Protein 2FSR (pdb70)

Foldseek 3Di:
DDDDDDDDDDWDDFPWWTWAADDVPLVLQLVVCDPVCVFVVDDDDDVVSVVLSCQQRCCCVVPVWHKTTDTDPPRHDFWMWTWGDDDQFPDTEIDIDTGPPPPDPCRRLRVRLRRVCCCCPVVVDQKYKHWGAPPNPPVVVSLVVNPWDWDQVDDHPDNRITMTMDGD

Radius of gyration: 16.81 Å; Cα contacts (8 Å, |Δi|>4): 293; chains: 1; bounding box: 66×37×37 Å

InterPro domains:
  IPR000182 GNAT domain [PF13302] (12-147)
  IPR000182 GNAT domain [PS51186] (13-168)
  IPR016181 Acyl-CoA N-acyltransferase [SSF55729] (5-151)
  IPR051531 N-acetyltransferase [PTHR43792] (6-146)

B-factor: mean 15.33, std 8.0, range [5.61, 66.33]

Organism: Agrobacterium fabrum (strain C58 / ATCC 33970) (NCBI:txid176299)

Solvent-accessible surface area: 9554 Å² total

Secondary structure (DSSP, 8-state):
-----------EE-SSEEE------HHHHHH---GGGGGGT----HHHHHHHHHHHHHHHHHHS--B--EETTTTEE-EEEEEE-STT-SS-EEEEEE-TT-TTSSHHHHHHHHHHHHHHHHS--S-EEEEE-TT-HHHHHHHHHTT-EE-TTS--SSTT-EEEEE--

CATH classification: 3.40.630.30

Sequence (168 aa):
GRENNLYFSIPTLRRTEERLTLRPLAADFPAYRDFASPRRSTTGVGGPYDLPSSTWGVFCHDLANWHFFGHGALIDLGETGECIGQIGINHGPLFPEKELGWLLYEGHEGRRGYAAEAAVALRDWAFETLNNLPTLVSYVSSPQQNRKSAAVAEERRIGGTTLDPLAPRSSDPEEDLVYRYHHQQ

Structure (mmCIF, N/CA/C/O backbone):
data_2FSR
#
_entry.id   2FSR
#
_cell.length_a   89.468
_cell.length_b   106.778
_cell.length_c   42.099
_cell.angle_alpha   90.00
_cell.angle_beta   90.00
_cell.angle_gamma   90.00
#
_symmetry.space_group_name_H-M   'C 2 2 21'
#
loop_
_entity.id
_entity.type
_entity.pdbx_description
1 polymer acetyltransferase
2 non-polymer 'FORMIC ACID'
3 non-polymer DI(HYDROXYETHYL)ETHER
4 water water
#
loop_
_atom_site.group_PDB
_atom_site.id
_atom_site.type_symbol
_atom_site.label_atom_id
_atom_site.label_alt_id
_atom_site.label_comp_id
_atom_site.label_asym_id
_atom_site.label_entity_id
_atom_site.label_seq_id
_atom_site.pdbx_PDB_ins_code
_atom_site.Cartn_x
_atom_site.Cartn_y
_atom_site.Cartn_z
_atom_site.occupancy
_atom_site.B_iso_or_equiv
_atom_site.auth_seq_id
_atom_site.auth_comp_id
_atom_site.auth_asym_id
_atom_site.auth_atom_id
_atom_site.pdbx_PDB_model_num
ATOM 1 N N . GLY A 1 13 ? -32.381 -5.897 4.443 1.00 21.00 -9 GLY A N 1
ATOM 2 C CA . GLY A 1 13 ? -31.984 -7.069 5.273 1.00 19.76 -9 GLY A CA 1
ATOM 3 C C . GLY A 1 13 ? -30.523 -7.447 5.085 1.00 18.75 -9 GLY A C 1
ATOM 4 O O . GLY A 1 13 ? -30.001 -8.299 5.806 1.00 20.03 -9 GLY A O 1
ATOM 5 N N . ARG A 1 14 ? -29.872 -6.832 4.098 1.00 17.21 -8 ARG A N 1
ATOM 6 C CA . ARG A 1 14 ? -28.444 -7.054 3.858 1.00 14.99 -8 ARG A CA 1
ATOM 7 C C . ARG A 1 14 ? -27.622 -6.024 4.632 1.00 13.59 -8 ARG A C 1
ATOM 8 O O . ARG A 1 14 ? -28.122 -4.964 5.024 1.00 13.57 -8 ARG A O 1
ATOM 16 N N . GLU A 1 15 ? -26.348 -6.349 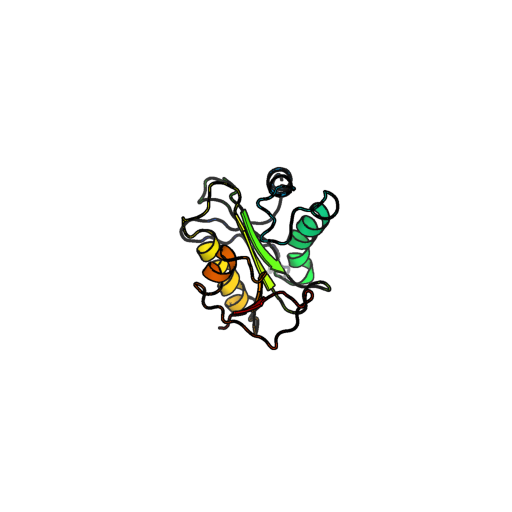4.816 1.00 11.82 -7 GLU A N 1
ATOM 17 C CA . GLU A 1 15 ? -25.481 -5.581 5.697 1.00 11.27 -7 GLU A CA 1
ATOM 18 C C . GLU A 1 15 ? -24.090 -5.475 5.082 1.00 11.60 -7 GLU A C 1
ATOM 19 O O . GLU A 1 15 ? -23.680 -6.341 4.301 1.00 11.64 -7 GLU A O 1
ATOM 25 N N A ASN A 1 16 ? -23.357 -4.421 5.448 0.70 11.29 -6 ASN A N 1
ATOM 26 N N B ASN A 1 16 ? -23.395 -4.394 5.404 0.30 11.64 -6 ASN A N 1
ATOM 27 C CA A ASN A 1 16 ? -22.002 -4.195 4.953 0.70 11.67 -6 ASN A CA 1
ATOM 28 C CA B ASN A 1 16 ? -22.038 -4.221 4.956 0.30 11.99 -6 ASN A CA 1
ATOM 29 C C A ASN A 1 16 ? -20.980 -4.588 6.003 0.70 11.54 -6 ASN A C 1
ATOM 30 C C B ASN A 1 16 ? -21.105 -4.649 6.071 0.30 11.66 -6 ASN A C 1
ATOM 31 O O A ASN A 1 16 ? -20.646 -3.788 6.888 0.70 11.35 -6 ASN A O 1
ATOM 32 O O B ASN A 1 16 ? -20.945 -3.935 7.067 0.30 11.53 -6 ASN A O 1
ATOM 41 N N . LEU A 1 17 ? -20.504 -5.822 5.904 1.00 11.20 -5 LEU A N 1
ATOM 42 C CA . LEU A 1 17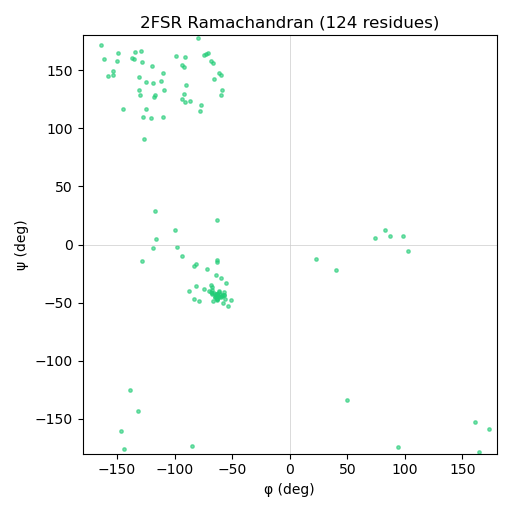 ? -19.687 -6.416 6.969 1.00 10.56 -5 LEU A CA 1
ATOM 43 C C . LEU A 1 17 ? -18.207 -6.564 6.672 1.00 10.45 -5 LEU A C 1
ATOM 44 O O . LEU A 1 17 ? -17.429 -6.838 7.589 1.00 10.92 -5 LEU A O 1
ATOM 49 N N . TYR A 1 18 ? -17.817 -6.386 5.400 1.00 10.32 -4 TYR A N 1
ATOM 50 C CA . TYR A 1 18 ? -16.447 -6.555 4.958 1.00 10.76 -4 TYR A CA 1
ATOM 51 C C . TYR A 1 18 ? -15.820 -5.217 4.601 1.00 11.79 -4 TYR A C 1
ATOM 52 O O . TYR A 1 18 ? -16.435 -4.407 3.909 1.00 12.50 -4 TYR A O 1
ATOM 61 N N . PHE A 1 19 ? -14.597 -5.023 5.106 1.00 14.76 -3 PHE A N 1
ATOM 62 C CA . PHE A 1 19 ? -13.817 -3.779 4.988 1.00 16.34 -3 PHE A CA 1
ATOM 63 C C . PHE A 1 19 ? -12.332 -4.115 4.820 1.00 18.42 -3 PHE A C 1
ATOM 64 O O . PHE A 1 19 ? -11.780 -4.912 5.602 1.00 21.17 -3 PHE A O 1
ATOM 72 N N . SER A 1 26 ? -0.211 3.388 3.972 1.00 20.66 4 SER A N 1
ATOM 73 C CA . SER A 1 26 ? 0.536 3.936 2.836 1.00 19.94 4 SER A CA 1
ATOM 74 C C . SER A 1 26 ? 1.551 4.980 3.299 1.00 17.69 4 SER A C 1
ATOM 75 O O . SER A 1 26 ? 1.683 5.259 4.505 1.00 19.00 4 SER A O 1
ATOM 78 N N . ILE A 1 27 ? 2.262 5.560 2.335 1.00 15.09 5 ILE A N 1
ATOM 79 C CA . ILE A 1 27 ? 3.268 6.567 2.644 1.00 12.31 5 ILE A CA 1
ATOM 80 C C . ILE A 1 27 ? 2.569 7.924 2.579 1.00 11.95 5 ILE A C 1
ATOM 81 O O . ILE A 1 27 ? 1.854 8.200 1.630 1.00 12.42 5 ILE A O 1
ATOM 86 N N . PRO A 1 28 ? 2.737 8.755 3.625 1.00 11.48 6 PRO A N 1
ATOM 87 C CA . PRO A 1 28 ? 2.057 10.055 3.658 1.00 11.25 6 PRO A CA 1
ATOM 88 C C . PRO A 1 28 ? 2.552 11.027 2.577 1.00 11.50 6 PRO A C 1
ATOM 89 O O . PRO A 1 28 ? 3.675 10.893 2.052 1.00 11.55 6 PRO A O 1
ATOM 93 N N . THR A 1 29 ? 1.689 11.978 2.237 1.00 11.34 7 THR A N 1
ATOM 94 C CA . THR A 1 29 ? 2.106 13.191 1.524 1.00 11.67 7 THR A CA 1
ATOM 95 C C . THR A 1 29 ? 1.724 14.363 2.421 1.00 11.69 7 THR A C 1
ATOM 96 O O . THR A 1 29 ? 0.532 14.657 2.607 1.00 12.71 7 THR A O 1
ATOM 100 N N . LEU A 1 30 ? 2.738 15.004 3.004 1.00 11.26 8 LEU A N 1
ATOM 101 C CA . LEU A 1 30 ? 2.524 16.117 3.923 1.00 11.93 8 LEU A CA 1
ATOM 102 C C . LEU A 1 30 ? 2.576 17.437 3.175 1.00 13.06 8 LEU A C 1
ATOM 103 O O . LEU A 1 30 ? 3.376 17.612 2.240 1.00 13.10 8 LEU A O 1
ATOM 108 N N A ARG A 1 31 ? 1.707 18.348 3.594 0.50 13.33 9 ARG A N 1
ATOM 109 N N B ARG A 1 31 ? 1.740 18.392 3.576 0.50 13.32 9 ARG A N 1
ATOM 110 C CA A ARG A 1 31 ? 1.711 19.699 3.079 0.50 13.91 9 ARG A CA 1
ATOM 111 C CA B ARG A 1 31 ? 1.744 19.713 2.929 0.50 13.81 9 ARG A CA 1
ATOM 112 C C A ARG A 1 31 ? 2.142 20.674 4.158 0.50 13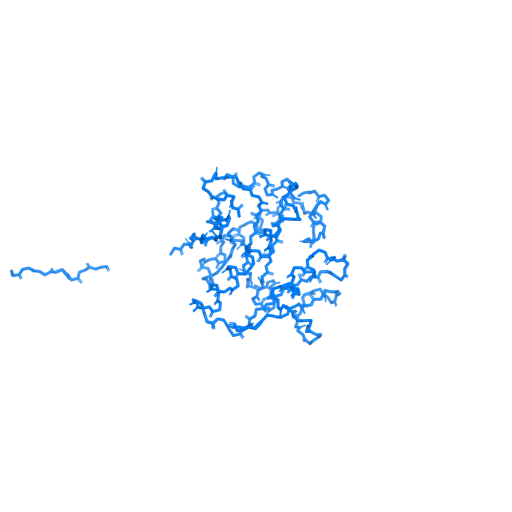.64 9 ARG A C 1
ATOM 113 C C B ARG A 1 31 ? 1.919 20.849 3.926 0.50 13.55 9 ARG A C 1
ATOM 114 O O A ARG A 1 31 ? 1.710 20.603 5.317 0.50 13.51 9 ARG A O 1
ATOM 115 O O B ARG A 1 31 ? 1.064 21.060 4.798 0.50 13.34 9 ARG A O 1
ATOM 130 N N . THR A 1 32 ? 3.038 21.568 3.775 1.00 12.78 10 THR A N 1
ATOM 131 C CA . THR A 1 32 ? 3.425 22.654 4.646 1.00 13.74 10 THR A CA 1
ATOM 132 C C . THR A 1 32 ? 3.014 23.974 3.980 1.00 13.73 10 THR A C 1
ATOM 133 O O . THR A 1 32 ? 2.325 23.972 2.949 1.00 13.65 10 THR A O 1
ATOM 137 N N A GLU A 1 33 ? 3.437 25.087 4.563 0.60 13.63 11 GLU A N 1
ATOM 138 N N B GLU A 1 33 ? 3.467 25.087 4.550 0.40 13.62 11 GLU A N 1
ATOM 139 C CA A GLU A 1 33 ? 3.103 26.400 4.022 0.60 14.16 11 GLU A CA 1
ATOM 140 C CA B GLU A 1 33 ? 3.130 26.422 4.050 0.40 13.70 11 GLU A CA 1
ATOM 141 C C A GLU A 1 33 ? 3.517 26.468 2.556 0.60 13.01 11 GLU A C 1
ATOM 142 C C B GLU A 1 33 ? 3.592 26.626 2.609 0.40 13.08 11 GLU A C 1
ATOM 143 O O A GLU A 1 33 ? 2.704 26.804 1.688 0.60 12.81 11 GLU A O 1
ATOM 144 O O B GLU A 1 33 ? 2.899 27.249 1.805 0.40 13.07 11 GLU A O 1
ATOM 155 N N . ARG A 1 34 ? 4.772 26.100 2.291 1.00 12.05 12 ARG A N 1
ATOM 156 C CA . ARG A 1 34 ? 5.371 26.285 0.973 1.00 11.58 12 ARG A CA 1
ATOM 157 C C . ARG A 1 34 ? 5.710 24.987 0.250 1.00 11.63 12 ARG A C 1
ATOM 158 O O . ARG A 1 34 ? 6.089 25.016 -0.920 1.00 12.61 12 ARG A O 1
ATOM 166 N N . LEU A 1 35 ? 5.603 23.851 0.946 1.00 10.63 13 LEU A N 1
ATOM 167 C CA . LEU A 1 35 ? 6.169 22.600 0.409 1.00 10.39 13 LEU A CA 1
ATOM 168 C C . LEU A 1 35 ? 5.196 21.442 0.384 1.00 10.61 13 LEU A C 1
ATOM 169 O O . LEU A 1 35 ? 4.223 21.409 1.136 1.00 11.38 13 LEU A O 1
ATOM 174 N N . THR A 1 36 ? 5.479 20.492 -0.493 1.00 9.93 14 THR A N 1
ATOM 175 C CA . THR A 1 36 ? 4.779 19.203 -0.485 1.00 10.16 14 THR A CA 1
ATOM 176 C C . THR A 1 36 ? 5.856 18.150 -0.218 1.00 9.83 14 THR A C 1
ATOM 177 O O . THR A 1 36 ? 6.902 18.137 -0.893 1.00 10.75 14 THR A O 1
ATOM 181 N N . LEU A 1 37 ? 5.630 17.313 0.801 1.00 9.51 15 LEU A N 1
ATOM 182 C CA . LEU A 1 37 ? 6.607 16.289 1.194 1.00 9.18 15 LEU A CA 1
ATOM 183 C C . LEU A 1 37 ? 5.996 14.964 0.820 1.00 9.16 15 LEU A C 1
ATOM 184 O O . LEU A 1 37 ? 5.019 14.556 1.440 1.00 10.10 15 LEU A O 1
ATOM 189 N N . ARG A 1 38 ? 6.538 14.305 -0.201 1.00 8.72 16 ARG A N 1
ATOM 190 C CA . ARG A 1 38 ? 5.814 13.184 -0.813 1.00 8.74 16 ARG A CA 1
ATOM 191 C C . ARG A 1 38 ? 6.694 11.953 -1.062 1.00 8.47 16 ARG A C 1
ATOM 192 O O . ARG A 1 38 ? 7.917 12.015 -0.953 1.00 8.10 16 ARG A O 1
ATOM 200 N N . PRO A 1 39 ? 6.055 10.814 -1.341 1.00 7.97 17 PRO A N 1
ATOM 201 C CA . PRO A 1 39 ? 6.865 9.598 -1.509 1.00 8.67 17 PRO A CA 1
ATOM 202 C C . PRO A 1 39 ? 7.882 9.631 -2.646 1.00 8.39 17 PRO A C 1
ATOM 203 O O . PRO A 1 39 ? 7.665 10.241 -3.693 1.00 8.56 17 PRO A O 1
ATOM 207 N N . LEU A 1 40 ? 8.983 8.937 -2.416 1.00 8.13 18 LEU A N 1
ATOM 208 C CA . LEU A 1 40 ? 10.013 8.736 -3.425 1.00 7.80 18 LEU A CA 1
ATOM 209 C C . LEU A 1 40 ? 9.448 8.020 -4.648 1.00 8.25 18 LEU A C 1
ATOM 210 O O . LEU A 1 40 ? 8.564 7.155 -4.532 1.00 8.90 18 LEU A O 1
ATOM 215 N N . ALA A 1 41 ? 9.984 8.392 -5.806 1.00 8.58 19 ALA A N 1
ATOM 216 C CA . ALA A 1 41 ? 9.673 7.738 -7.073 1.00 9.48 19 ALA A CA 1
ATOM 217 C C . ALA A 1 41 ? 10.944 7.587 -7.888 1.00 9.39 19 ALA A C 1
ATOM 218 O O . ALA A 1 41 ? 11.899 8.328 -7.681 1.00 8.95 19 ALA A O 1
ATOM 228 N N . ALA A 1 43 ? 11.605 8.532 -10.801 1.00 10.09 21 ALA A N 1
ATOM 229 C CA . ALA A 1 43 ? 11.898 9.786 -11.506 1.00 9.55 21 ALA A CA 1
ATOM 230 C C . ALA A 1 43 ? 12.796 10.705 -10.694 1.00 9.35 21 ALA A C 1
ATOM 231 O O . ALA A 1 43 ? 13.430 11.613 -11.258 1.00 9.68 21 ALA A O 1
ATOM 233 N N . ASP A 1 44 ? 12.806 10.504 -9.374 1.00 8.87 22 ASP A N 1
ATOM 234 C CA . ASP A 1 44 ? 13.601 11.330 -8.485 1.00 8.42 22 ASP A CA 1
ATOM 235 C C . ASP A 1 44 ? 15.076 10.907 -8.431 1.00 7.85 22 ASP A C 1
ATOM 236 O O . ASP A 1 44 ? 15.933 11.674 -7.953 1.00 8.42 22 ASP A O 1
ATOM 241 N N . PHE A 1 45 ? 15.390 9.698 -8.886 1.00 7.99 23 PHE A N 1
ATOM 242 C CA . PHE A 1 45 ? 16.748 9.201 -8.706 1.00 8.06 23 PHE A CA 1
ATOM 243 C C . PHE A 1 45 ? 17.847 9.997 -9.428 1.00 8.18 23 PHE A C 1
ATOM 244 O O . PHE A 1 45 ? 18.905 10.198 -8.870 1.00 8.07 23 PHE A O 1
ATOM 252 N N . PRO A 1 46 ? 17.618 10.410 -10.677 1.00 8.65 24 PRO A N 1
ATOM 253 C CA . PRO A 1 46 ? 18.692 11.131 -11.342 1.00 8.23 24 PRO A CA 1
ATOM 254 C C . PRO A 1 46 ? 19.191 12.384 -10.609 1.00 7.86 24 PRO A C 1
ATOM 255 O O . PRO A 1 46 ? 20.412 12.545 -10.480 1.00 8.57 24 PRO A O 1
ATOM 259 N N . ALA A 1 47 ? 18.286 13.248 -10.145 1.00 8.13 25 ALA A N 1
ATOM 260 C CA . ALA A 1 47 ? 18.716 14.487 -9.458 1.00 9.32 25 ALA A CA 1
ATOM 261 C C . ALA A 1 47 ? 19.347 14.122 -8.117 1.00 9.47 25 ALA A C 1
ATOM 262 O O . ALA A 1 47 ? 20.313 14.767 -7.662 1.00 9.81 25 ALA A O 1
ATOM 264 N N . TYR A 1 48 ? 18.812 13.077 -7.478 1.00 8.96 26 TYR A N 1
ATOM 265 C CA . TYR A 1 48 ? 19.370 12.606 -6.207 1.00 9.01 26 TYR A CA 1
ATOM 266 C C . TYR A 1 48 ? 20.804 12.132 -6.391 1.00 8.31 26 TYR A C 1
ATOM 267 O O . TYR A 1 48 ? 21.677 12.465 -5.578 1.00 8.70 26 TYR A O 1
ATOM 276 N N . ARG A 1 49 ? 21.051 11.371 -7.458 1.00 8.17 27 ARG A N 1
ATOM 277 C CA . ARG A 1 49 ? 22.374 10.824 -7.731 1.00 8.80 27 ARG A CA 1
ATOM 278 C C . ARG A 1 49 ? 23.334 11.965 -8.081 1.00 9.33 27 ARG A C 1
ATOM 279 O O . ARG A 1 49 ? 24.477 11.974 -7.626 1.00 9.62 27 ARG A O 1
ATOM 287 N N . ASP A 1 50 ? 22.873 12.918 -8.892 1.00 10.53 28 ASP A N 1
ATOM 288 C CA . ASP A 1 50 ? 23.671 14.116 -9.198 1.00 11.53 28 ASP A CA 1
ATOM 289 C C . ASP A 1 50 ? 24.163 14.766 -7.900 1.00 11.58 28 ASP A C 1
ATOM 290 O O . ASP A 1 50 ? 25.361 15.048 -7.748 1.00 12.33 28 ASP A O 1
ATOM 295 N N . PHE A 1 51 ? 23.252 14.937 -6.948 1.00 10.80 29 PHE A N 1
ATOM 296 C CA . PHE A 1 51 ? 23.613 15.540 -5.667 1.00 10.39 29 PHE A CA 1
ATOM 297 C C . PHE A 1 51 ? 24.628 14.664 -4.919 1.00 10.39 29 PHE A C 1
ATOM 298 O O . PHE A 1 51 ? 25.671 15.141 -4.455 1.00 10.20 29 PHE A O 1
ATOM 314 N N . ALA A 1 53 ? 26.679 12.386 -5.843 1.00 10.72 31 ALA A N 1
ATOM 315 C CA . ALA A 1 53 ? 27.982 12.186 -6.479 1.00 12.07 31 ALA A CA 1
ATOM 316 C C . ALA A 1 53 ? 28.880 13.424 -6.358 1.00 13.22 31 ALA A C 1
ATOM 317 O O . ALA A 1 53 ? 30.073 13.346 -6.638 1.00 14.57 31 ALA A O 1
ATOM 319 N N . SER A 1 54 ? 28.280 14.543 -5.950 1.00 13.17 32 SER A N 1
ATOM 320 C CA . SER A 1 54 ? 28.895 15.869 -6.059 1.00 13.89 32 SER A CA 1
ATOM 321 C C . SE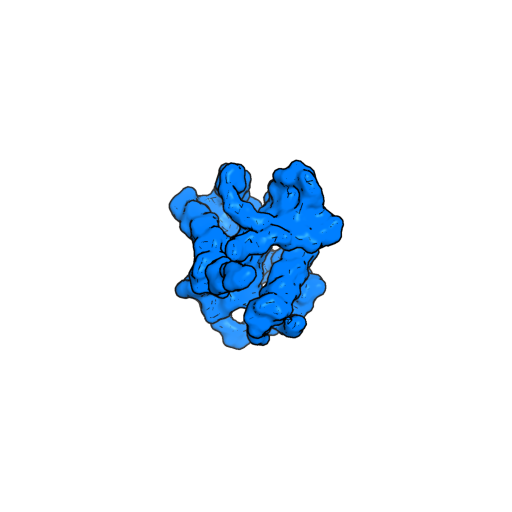R A 1 54 ? 29.527 16.329 -4.745 1.00 14.92 32 SER A C 1
ATOM 322 O O . SER A 1 54 ? 29.196 15.817 -3.681 1.00 14.43 32 SER A O 1
ATOM 325 N N . PRO A 1 55 ? 30.418 17.339 -4.814 1.00 15.95 33 PRO A N 1
ATOM 326 C CA . PRO A 1 55 ? 30.957 17.929 -3.579 1.00 16.71 33 PRO A CA 1
ATOM 327 C C . PRO A 1 55 ? 29.892 18.503 -2.628 1.00 16.95 33 PRO A C 1
ATOM 328 O O . PRO A 1 55 ? 30.146 18.608 -1.418 1.00 17.19 33 PRO A O 1
ATOM 332 N N A ARG A 1 56 ? 28.732 18.882 -3.166 0.50 17.42 34 ARG A N 1
ATOM 333 N N B ARG A 1 56 ? 28.721 18.832 -3.177 0.50 17.24 34 ARG A N 1
ATOM 334 C CA A ARG A 1 56 ? 27.622 19.401 -2.359 0.50 17.95 34 ARG A CA 1
ATOM 335 C CA B ARG A 1 56 ? 27.590 19.384 -2.424 0.50 17.62 34 ARG A CA 1
ATOM 336 C C A ARG A 1 56 ? 27.262 18.461 -1.215 0.50 17.60 34 ARG A C 1
ATOM 337 C C B ARG A 1 56 ? 27.032 18.434 -1.370 0.50 17.45 34 ARG A C 1
ATOM 338 O O A ARG A 1 56 ? 26.845 18.893 -0.144 0.50 17.78 34 ARG A O 1
ATOM 339 O O B ARG A 1 56 ? 26.220 18.839 -0.521 0.50 17.48 34 ARG A O 1
ATOM 354 N N . SER A 1 57 ? 27.440 17.167 -1.450 1.00 17.05 35 SER A N 1
ATOM 355 C CA . SER A 1 57 ? 26.983 16.147 -0.516 1.00 17.89 35 SER A CA 1
ATOM 356 C C . SER A 1 57 ? 27.920 15.913 0.664 1.00 19.10 35 SER A C 1
ATOM 357 O O . SER A 1 57 ? 27.619 15.081 1.519 1.00 18.70 35 SER A O 1
ATOM 360 N N A THR A 1 58 ? 29.054 16.619 0.697 0.50 20.24 36 THR A N 1
ATOM 361 N N B THR A 1 58 ? 29.046 16.630 0.704 0.50 19.99 36 THR A N 1
ATOM 362 C CA A THR A 1 58 ? 30.053 16.410 1.749 0.50 21.75 36 THR A CA 1
ATOM 363 C CA B THR A 1 58 ? 30.054 16.409 1.747 0.50 21.23 36 THR A CA 1
ATOM 364 C C A THR A 1 58 ? 29.413 16.550 3.138 0.50 22.21 36 THR A C 1
ATOM 365 C C B THR A 1 58 ? 29.494 16.638 3.155 0.50 21.94 36 THR A C 1
ATOM 366 O O A THR A 1 58 ? 29.753 15.810 4.066 0.50 22.53 36 THR A O 1
ATOM 367 O O B THR A 1 58 ? 29.985 16.052 4.121 0.50 22.33 36 THR A O 1
ATOM 374 N N . GLY A 1 59 ? 28.452 17.466 3.252 1.00 22.66 37 GLY A N 1
ATOM 375 C CA . GLY A 1 59 ? 27.741 17.715 4.514 1.00 23.46 37 GLY A CA 1
ATOM 376 C C . GLY A 1 59 ? 26.714 16.661 4.918 1.00 24.02 37 GLY A C 1
ATOM 377 O O . GLY A 1 59 ? 26.164 16.726 6.020 1.00 25.36 37 GLY A O 1
ATOM 378 N N . VAL A 1 60 ? 26.431 15.701 4.032 1.00 23.57 38 VAL A N 1
ATOM 379 C CA . VAL A 1 60 ? 25.666 14.502 4.411 1.00 22.98 38 VAL A CA 1
ATOM 380 C C . VAL A 1 60 ? 26.534 13.240 4.236 1.00 22.36 38 VAL A C 1
ATOM 381 O O . VAL A 1 60 ? 26.016 12.144 3.982 1.00 22.34 38 VAL A O 1
ATOM 385 N N . GLY A 1 61 ? 27.848 13.419 4.380 1.00 21.69 39 GLY A N 1
ATOM 386 C CA . GLY A 1 61 ? 28.809 12.317 4.377 1.00 20.94 39 GLY A CA 1
ATOM 387 C C . GLY A 1 61 ? 29.333 11.884 3.016 1.00 20.30 39 GLY A C 1
ATOM 388 O O . GLY A 1 61 ? 30.040 10.879 2.917 1.00 20.55 39 GLY A O 1
ATOM 389 N N . GLY A 1 62 ? 28.991 12.649 1.979 1.00 19.49 40 GLY A N 1
ATOM 390 C CA . GLY A 1 62 ? 29.396 12.353 0.600 1.00 18.59 40 GLY A CA 1
ATOM 391 C C . GLY A 1 62 ? 30.775 12.876 0.231 1.00 18.52 40 GLY A C 1
ATOM 392 O O . GLY A 1 62 ? 31.503 13.379 1.095 1.00 19.61 40 GLY A O 1
ATOM 393 N N . PRO A 1 63 ? 31.155 12.759 -1.055 1.00 17.38 41 PRO A N 1
ATOM 394 C CA . PRO A 1 63 ? 30.353 12.118 -2.103 1.00 15.86 41 PRO A CA 1
ATOM 395 C C . PRO A 1 63 ? 30.302 10.598 -1.980 1.00 14.74 41 PRO A C 1
ATOM 396 O O . PRO A 1 63 ? 31.110 9.979 -1.276 1.00 14.40 41 PRO A O 1
ATOM 400 N N . TYR A 1 64 ? 29.338 10.026 -2.681 1.00 13.18 42 TYR A N 1
ATOM 401 C CA . TYR A 1 64 ? 29.098 8.595 -2.652 1.00 12.59 42 TYR A CA 1
ATOM 402 C C . TYR A 1 64 ? 29.258 8.007 -4.031 1.00 12.23 42 TYR A C 1
ATOM 403 O O . TYR A 1 64 ? 29.045 8.697 -5.017 1.00 12.64 42 TYR A O 1
ATOM 412 N N . ASP A 1 65 ? 29.608 6.726 -4.083 1.00 12.13 43 ASP A N 1
ATOM 413 C CA . ASP A 1 65 ? 29.611 6.042 -5.358 1.00 11.70 43 ASP A CA 1
ATOM 414 C C . ASP A 1 65 ? 28.181 5.641 -5.714 1.00 11.20 43 ASP A C 1
ATOM 415 O O . ASP A 1 65 ? 27.243 5.844 -4.920 1.00 10.66 43 ASP A O 1
ATOM 420 N N . LEU A 1 66 ? 27.997 5.039 -6.885 1.00 10.14 44 LEU A N 1
ATOM 421 C CA . LEU A 1 66 ? 26.645 4.705 -7.343 1.00 9.94 44 LEU A CA 1
ATOM 422 C C . LEU A 1 66 ? 25.955 3.623 -6.488 1.00 9.32 44 LEU A C 1
ATOM 423 O O . LEU A 1 66 ? 24.796 3.802 -6.108 1.00 9.68 44 LEU A O 1
ATOM 428 N N . PRO A 1 67 ? 26.637 2.491 -6.211 1.00 9.25 45 PRO A N 1
ATOM 429 C CA . PRO A 1 67 ? 25.978 1.492 -5.360 1.00 9.93 45 PRO A CA 1
ATOM 430 C C . PRO A 1 67 ? 25.544 2.041 -4.004 1.00 9.27 45 PRO A C 1
ATOM 431 O O . PRO A 1 67 ? 24.436 1.729 -3.547 1.00 10.01 45 PRO A O 1
ATOM 435 N N A SER A 1 68 ? 26.387 2.859 -3.371 0.60 9.58 46 SER A N 1
ATOM 436 N N B SER A 1 68 ? 26.396 2.852 -3.377 0.40 9.91 46 SER A N 1
ATOM 437 C CA A SER A 1 68 ? 26.022 3.439 -2.071 0.60 9.31 46 SER A CA 1
ATOM 438 C CA B SER A 1 68 ? 26.048 3.461 -2.095 0.40 10.16 46 SER A CA 1
ATOM 439 C C A SER A 1 68 ? 24.839 4.394 -2.228 0.60 9.53 46 SER A C 1
ATOM 440 C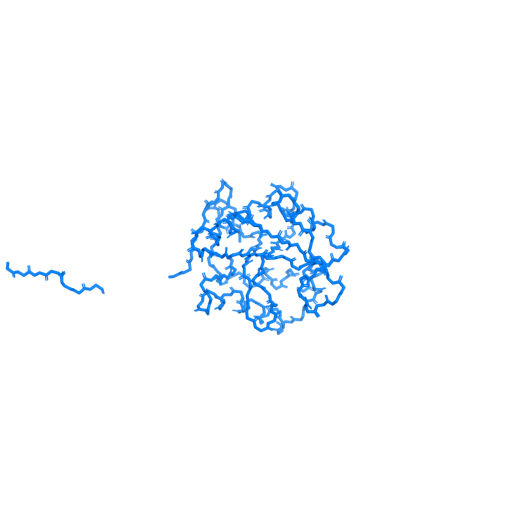 C B SER A 1 68 ? 24.829 4.358 -2.257 0.40 9.79 46 SER A C 1
ATOM 441 O O A SER A 1 68 ? 23.922 4.390 -1.401 0.60 9.83 46 SER A O 1
ATOM 442 O O B SER A 1 68 ? 23.886 4.281 -1.461 0.40 9.88 46 SER A O 1
ATOM 447 N N . THR A 1 69 ? 24.840 5.192 -3.297 1.00 9.01 47 THR A N 1
ATOM 448 C CA . THR A 1 69 ? 23.732 6.127 -3.530 1.00 8.51 47 THR A CA 1
ATOM 449 C C . THR A 1 69 ? 22.408 5.383 -3.695 1.00 7.56 47 THR A C 1
ATOM 450 O O . THR A 1 69 ? 21.365 5.750 -3.118 1.00 7.67 47 THR A O 1
ATOM 454 N N . TRP A 1 70 ? 22.453 4.308 -4.480 1.00 7.00 48 TRP A N 1
ATOM 455 C CA . TRP A 1 70 ? 21.276 3.477 -4.675 1.00 7.17 48 TRP A CA 1
ATOM 456 C C . TRP A 1 70 ? 20.818 2.831 -3.363 1.00 7.14 48 TRP A C 1
ATOM 457 O O . TRP A 1 70 ? 19.619 2.816 -3.067 1.00 8.36 48 TRP A O 1
ATOM 468 N N . GLY A 1 71 ? 21.761 2.312 -2.589 1.00 8.27 49 GLY A N 1
ATOM 469 C CA . GLY A 1 71 ? 21.398 1.731 -1.295 1.00 7.41 49 GLY A CA 1
ATOM 470 C C . GLY A 1 71 ? 20.729 2.733 -0.361 1.00 7.56 49 GLY A C 1
ATOM 471 O O . GLY A 1 71 ? 19.727 2.396 0.262 1.00 8.74 49 GLY A O 1
ATOM 472 N N . VAL A 1 72 ? 21.260 3.953 -0.250 1.00 7.15 50 VAL A N 1
ATOM 473 C CA . VAL A 1 72 ? 20.584 4.964 0.595 1.00 7.93 50 VAL A CA 1
ATOM 474 C C . VAL A 1 72 ? 19.186 5.314 0.069 1.00 7.36 50 VAL A C 1
ATOM 475 O O . VAL A 1 72 ? 18.225 5.432 0.839 1.00 6.91 50 VAL A O 1
ATOM 479 N N . PHE A 1 73 ? 19.054 5.472 -1.250 1.00 7.00 51 PHE A N 1
ATOM 480 C CA . PHE A 1 73 ? 17.747 5.807 -1.840 1.00 6.55 51 PHE A CA 1
ATOM 481 C C . PHE A 1 73 ? 16.733 4.700 -1.520 1.00 6.16 51 PHE A C 1
ATOM 482 O O . PHE A 1 73 ? 15.583 4.963 -1.178 1.00 6.16 51 PHE A O 1
ATOM 490 N N . CYS A 1 74 ? 17.177 3.449 -1.637 1.00 6.50 52 CYS A N 1
ATOM 491 C CA . CYS A 1 74 ? 16.292 2.333 -1.310 1.00 6.47 52 CYS A CA 1
ATOM 492 C C . CYS A 1 74 ? 15.950 2.261 0.191 1.00 6.17 52 CYS A C 1
ATOM 493 O O . CYS A 1 74 ? 14.782 1.998 0.533 1.00 7.57 52 CYS A O 1
ATOM 496 N N . HIS A 1 75 ? 16.937 2.539 1.045 1.00 6.43 53 HIS A N 1
ATOM 497 C CA . HIS A 1 75 ? 16.724 2.650 2.506 1.00 6.39 53 HIS A CA 1
ATOM 498 C C . HIS A 1 75 ? 15.686 3.751 2.775 1.00 7.28 53 HIS A C 1
ATOM 499 O O . HIS A 1 75 ? 14.758 3.576 3.581 1.00 7.82 53 HIS A O 1
ATOM 506 N N . ASP A 1 76 ? 15.835 4.873 2.068 1.00 7.11 54 ASP A N 1
ATOM 507 C CA . ASP A 1 76 ? 14.937 6.013 2.257 1.00 6.74 54 ASP A CA 1
ATOM 508 C C . ASP A 1 76 ? 13.448 5.653 2.025 1.00 6.39 54 ASP A C 1
ATOM 509 O O . ASP A 1 76 ? 12.555 6.075 2.753 1.00 7.17 54 ASP A O 1
ATOM 514 N N . LEU A 1 77 ? 13.196 4.848 0.986 1.00 6.37 55 LEU A N 1
ATOM 515 C CA . LEU A 1 77 ? 11.858 4.399 0.668 1.00 6.94 55 LEU A CA 1
ATOM 516 C C . LEU A 1 77 ? 11.446 3.257 1.595 1.00 7.54 55 LEU A C 1
ATOM 517 O O . LEU A 1 77 ? 10.366 3.301 2.184 1.00 8.24 55 LEU A O 1
ATOM 522 N N . ALA A 1 78 ? 12.321 2.261 1.748 1.00 6.48 56 ALA A N 1
ATOM 523 C CA . ALA A 1 78 ? 11.995 1.032 2.493 1.00 7.42 56 ALA A CA 1
ATOM 524 C C . ALA A 1 78 ? 11.715 1.235 3.979 1.00 7.22 56 ALA A C 1
ATOM 525 O O . ALA A 1 78 ? 10.987 0.433 4.590 1.00 8.12 56 ALA A O 1
ATOM 527 N N . ASN A 1 79 ? 12.284 2.295 4.563 1.00 6.97 57 ASN A N 1
ATOM 528 C CA . ASN A 1 79 ? 12.037 2.554 5.982 1.00 7.28 57 ASN A CA 1
ATOM 529 C C . ASN A 1 79 ? 10.537 2.649 6.296 1.00 7.75 57 ASN A C 1
ATOM 530 O O . ASN A 1 79 ? 10.107 2.268 7.382 1.00 6.72 57 ASN A O 1
ATOM 535 N N . TRP A 1 80 ? 9.736 3.165 5.360 1.00 7.13 58 TRP A N 1
ATOM 536 C CA . TRP A 1 80 ? 8.274 3.281 5.582 1.00 7.54 58 TRP A CA 1
ATOM 537 C C . TRP A 1 80 ? 7.650 1.915 5.878 1.00 8.64 58 TRP A C 1
ATOM 538 O O . TRP A 1 80 ? 6.958 1.748 6.878 1.00 8.72 58 TRP A O 1
ATOM 549 N N . HIS A 1 81 ? 7.959 0.943 5.030 1.00 8.76 59 HIS A N 1
ATOM 550 C CA . HIS A 1 81 ? 7.465 -0.421 5.199 1.00 10.06 59 HIS A CA 1
ATOM 551 C C . HIS A 1 81 ? 7.947 -1.045 6.498 1.00 10.64 59 HIS A C 1
ATOM 552 O O . HIS A 1 81 ? 7.186 -1.736 7.187 1.00 12.21 59 HIS A O 1
ATOM 559 N N . PHE A 1 82 ? 9.212 -0.805 6.835 1.00 10.45 60 PHE A N 1
ATOM 560 C CA . PHE A 1 82 ? 9.842 -1.467 7.970 1.00 10.74 60 PHE A CA 1
ATOM 561 C C . PHE A 1 82 ? 9.516 -0.832 9.314 1.00 11.16 60 PHE A C 1
ATOM 562 O O . PHE A 1 82 ? 9.429 -1.556 10.329 1.00 12.21 60 PHE A O 1
ATOM 570 N N . PHE A 1 83 ? 9.391 0.501 9.332 1.00 10.21 61 PHE A N 1
ATOM 571 C CA . PHE A 1 83 ? 9.305 1.249 10.599 1.00 10.43 61 PHE A CA 1
ATOM 572 C C . PHE A 1 83 ? 8.138 2.198 10.720 1.00 10.25 61 PHE A C 1
ATOM 573 O O . PHE A 1 83 ? 7.867 2.688 11.829 1.00 11.45 61 PHE A O 1
ATOM 581 N N . GLY A 1 84 ? 7.463 2.495 9.616 1.00 8.82 62 GLY A N 1
ATOM 582 C CA . GLY A 1 84 ? 6.344 3.453 9.632 1.00 9.13 62 GLY A CA 1
ATOM 583 C C . GLY A 1 84 ? 6.777 4.914 9.554 1.00 8.79 62 GLY A C 1
ATOM 584 O O . GLY A 1 84 ? 5.978 5.821 9.771 1.00 9.41 62 GLY A O 1
ATOM 585 N N . HIS A 1 85 ? 8.046 5.104 9.217 1.00 8.22 63 HIS A N 1
ATOM 586 C CA . HIS A 1 85 ? 8.632 6.417 8.921 1.00 8.15 63 HIS A CA 1
ATOM 587 C C . HIS A 1 85 ? 9.745 6.211 7.897 1.00 8.42 63 HIS A C 1
ATOM 588 O O . HIS A 1 85 ? 10.183 5.068 7.661 1.00 7.73 63 HIS A O 1
ATOM 595 N N . GLY A 1 86 ? 10.187 7.302 7.259 1.00 8.32 64 GLY A N 1
ATOM 596 C CA . GLY A 1 86 ? 11.173 7.200 6.186 1.00 7.81 64 GLY A CA 1
ATOM 597 C C . GLY A 1 86 ? 11.362 8.547 5.527 1.00 7.63 64 GLY A C 1
ATOM 598 O O . GLY A 1 86 ? 11.074 9.580 6.142 1.00 8.22 64 GLY A O 1
ATOM 599 N N . ALA A 1 87 ? 11.866 8.543 4.294 1.00 7.19 65 ALA A N 1
ATOM 600 C CA . ALA A 1 87 ? 12.143 9.800 3.590 1.00 6.65 65 ALA A CA 1
ATOM 601 C C . ALA A 1 87 ? 10.959 10.240 2.758 1.00 6.41 65 ALA A C 1
ATOM 602 O O . ALA A 1 87 ? 10.157 9.406 2.288 1.00 6.15 65 ALA A O 1
ATOM 604 N N . LEU A 1 88 ? 10.876 11.554 2.567 1.00 6.30 66 LEU A N 1
ATOM 605 C CA . LEU A 1 88 ? 9.933 12.148 1.627 1.00 6.85 66 LEU A CA 1
ATOM 606 C C . LEU A 1 88 ? 10.719 13.148 0.784 1.00 6.68 66 LEU A C 1
ATOM 607 O O . LEU A 1 88 ? 11.653 13.810 1.285 1.00 7.30 66 LEU A O 1
ATOM 620 N N . ILE A 1 90 ? 11.074 16.633 -1.187 1.00 7.65 68 ILE A N 1
ATOM 621 C CA . ILE A 1 90 ? 10.552 17.987 -0.972 1.00 8.63 68 ILE A CA 1
ATOM 622 C C . ILE A 1 90 ? 10.266 18.634 -2.311 1.00 9.50 68 ILE A C 1
ATOM 623 O O . ILE A 1 90 ? 11.196 18.843 -3.107 1.00 10.63 68 ILE A O 1
ATOM 628 N N . ASP A 1 91 ? 8.990 18.933 -2.554 1.00 9.91 69 ASP A N 1
ATOM 629 C CA . ASP A 1 91 ? 8.583 19.684 -3.754 1.00 9.76 69 ASP A CA 1
ATOM 630 C C . ASP A 1 91 ? 8.102 21.077 -3.369 1.00 10.85 69 ASP A C 1
ATOM 631 O O . ASP A 1 91 ? 7.522 21.268 -2.307 1.00 10.48 69 ASP A O 1
ATOM 636 N N . LEU A 1 92 ? 8.340 22.053 -4.251 1.00 11.84 70 LEU A N 1
ATOM 637 C CA . LEU A 1 92 ? 7.829 23.401 -4.017 1.00 13.34 70 LEU A CA 1
ATOM 638 C C . LEU A 1 92 ? 6.337 23.468 -4.339 1.00 14.22 70 LEU A C 1
ATOM 639 O O . LEU A 1 92 ? 5.919 23.208 -5.472 1.00 15.03 70 LEU A O 1
ATOM 644 N N . GLY A 1 93 ? 5.536 23.822 -3.338 1.00 15.60 71 GLY A N 1
ATOM 645 C CA . GLY A 1 93 ? 4.098 24.049 -3.526 1.00 18.67 71 GLY A CA 1
ATOM 646 C C . GLY A 1 93 ? 3.358 22.949 -4.255 1.00 20.66 71 GLY A C 1
ATOM 647 O O . GLY A 1 93 ? 3.535 21.770 -3.943 1.00 21.23 71 GLY A O 1
ATOM 648 N N . GLU A 1 94 ? 2.525 23.339 -5.224 1.00 22.23 72 GLU A N 1
ATOM 649 C CA . GLU A 1 94 ? 1.815 22.388 -6.095 1.00 23.50 72 GLU A CA 1
ATOM 650 C C . GLU A 1 94 ? 2.516 22.230 -7.458 1.00 23.33 72 GLU A C 1
ATOM 651 O O . GLU A 1 94 ? 1.966 21.634 -8.398 1.00 23.68 72 GLU A O 1
ATOM 657 N N . THR A 1 95 ? 3.743 22.745 -7.550 1.00 22.57 73 THR A N 1
ATOM 658 C CA . THR A 1 95 ? 4.455 22.867 -8.833 1.00 22.08 73 THR A CA 1
ATOM 659 C C . THR A 1 95 ? 5.166 21.597 -9.291 1.00 21.63 73 THR A C 1
ATOM 660 O O . THR A 1 95 ? 5.530 21.481 -10.470 1.00 22.05 73 THR A O 1
ATOM 664 N N . GLY A 1 96 ? 5.396 20.673 -8.356 1.00 21.04 74 GLY A N 1
ATOM 665 C CA . GLY A 1 96 ? 6.135 19.451 -8.646 1.00 19.75 74 GLY A CA 1
ATOM 666 C C . GLY A 1 96 ? 7.639 19.630 -8.810 1.00 18.38 74 GLY A C 1
ATOM 667 O O . GLY A 1 96 ? 8.334 18.686 -9.190 1.00 19.65 74 GLY A O 1
ATOM 668 N N . GLU A 1 97 ? 8.152 20.837 -8.568 1.00 16.62 75 GLU A N 1
ATOM 669 C CA . GLU A 1 97 ? 9.600 21.038 -8.653 1.00 14.14 75 GLU A CA 1
ATOM 670 C C . GLU A 1 97 ? 10.282 20.491 -7.392 1.00 12.71 75 GLU A C 1
ATOM 671 O O . GLU A 1 97 ? 10.097 21.013 -6.289 1.00 11.94 75 GLU A O 1
ATOM 677 N N . CYS A 1 98 ? 11.087 19.456 -7.593 1.00 10.81 76 CYS A N 1
ATOM 678 C CA . CYS A 1 98 ? 11.751 18.758 -6.485 1.00 10.34 76 CYS A CA 1
ATOM 679 C C . CYS A 1 98 ? 13.067 19.406 -6.105 1.00 10.63 76 CYS A C 1
ATOM 680 O O . CYS A 1 98 ? 13.973 19.546 -6.941 1.00 10.97 76 CYS A O 1
ATOM 683 N N . ILE A 1 99 ? 13.170 19.776 -4.824 1.00 9.40 77 ILE A N 1
ATOM 684 C CA . ILE A 1 99 ? 14.280 20.595 -4.343 1.00 8.89 77 ILE A CA 1
ATOM 685 C C . ILE A 1 99 ? 15.134 19.921 -3.272 1.00 8.81 77 ILE A C 1
ATOM 686 O O . ILE A 1 99 ? 16.107 20.495 -2.823 1.00 9.52 77 ILE A O 1
ATOM 691 N N . GLY A 1 100 ? 14.754 18.716 -2.846 1.00 7.69 78 GLY A N 1
ATOM 692 C CA . GLY A 1 100 ? 15.572 18.011 -1.858 1.00 7.42 78 GLY A CA 1
ATOM 693 C C . GLY A 1 100 ? 14.787 16.917 -1.162 1.00 6.86 78 GLY A C 1
ATOM 694 O O . GLY A 1 100 ? 13.867 16.379 -1.740 1.00 6.91 78 GLY A O 1
ATOM 695 N N . GLN A 1 101 ? 15.182 16.598 0.068 1.00 7.24 79 GLN A N 1
ATOM 696 C CA . GLN A 1 101 ? 14.636 15.427 0.744 1.00 7.72 79 GLN A CA 1
ATOM 697 C C . GLN A 1 101 ? 14.708 15.644 2.246 1.00 7.46 79 GLN A C 1
ATOM 698 O O . GLN A 1 101 ? 15.651 16.270 2.759 1.00 8.07 79 GLN A O 1
ATOM 704 N N . ILE A 1 102 ? 13.704 1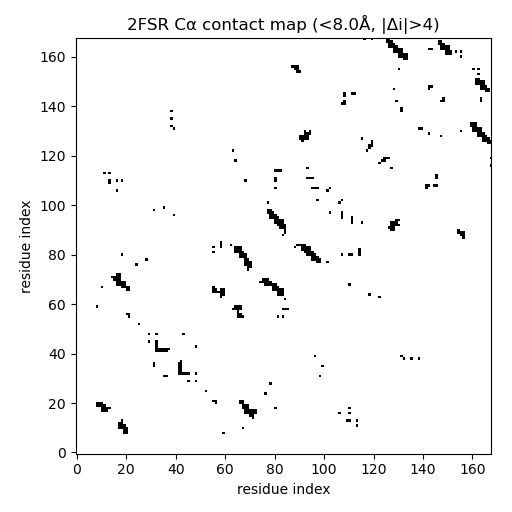5.100 2.932 1.00 7.52 80 ILE A N 1
ATOM 705 C CA . ILE A 1 102 ? 13.647 15.068 4.392 1.00 7.82 80 ILE A CA 1
ATOM 706 C C . ILE A 1 102 ? 13.322 13.636 4.816 1.00 7.30 80 ILE A C 1
ATOM 707 O O . ILE A 1 102 ? 12.584 12.947 4.112 1.00 7.76 80 ILE A O 1
ATOM 712 N N . GLY A 1 103 ? 13.885 13.170 5.931 1.00 7.02 81 GLY A N 1
ATOM 713 C CA . GLY A 1 103 ? 13.569 11.794 6.352 1.00 7.52 81 GLY A CA 1
ATOM 714 C C . GLY A 1 103 ? 13.847 11.462 7.794 1.00 8.22 81 GLY A C 1
ATOM 715 O O . GLY A 1 103 ? 14.606 12.148 8.475 1.00 8.21 81 GLY A O 1
ATOM 716 N N . ILE A 1 104 ? 13.193 10.401 8.256 1.00 7.36 82 ILE A N 1
ATOM 71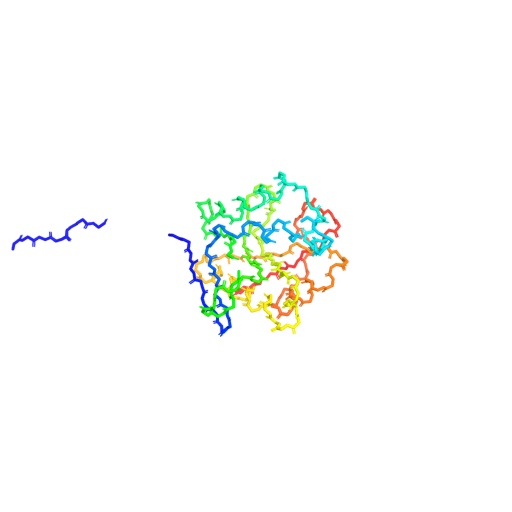7 C CA . ILE A 1 104 ? 13.568 9.792 9.513 1.00 7.96 82 ILE A CA 1
ATOM 718 C C . ILE A 1 104 ? 14.040 8.366 9.232 1.00 7.87 82 ILE A C 1
ATOM 719 O O . ILE A 1 104 ? 13.355 7.594 8.555 1.00 7.75 82 ILE A O 1
ATOM 724 N N . ASN A 1 105 ? 15.216 8.080 9.767 1.00 8.31 83 ASN A N 1
ATOM 725 C CA . ASN A 1 105 ? 15.989 6.869 9.471 1.00 8.16 83 ASN A CA 1
ATOM 726 C C . ASN A 1 105 ? 16.064 5.955 10.669 1.00 7.86 83 ASN A C 1
ATOM 727 O O . ASN A 1 105 ? 16.270 6.422 11.799 1.00 7.88 83 ASN A O 1
ATOM 732 N N . HIS A 1 106 ? 15.976 4.647 10.449 1.00 7.37 84 HIS A N 1
ATOM 733 C CA . HIS A 1 106 ? 16.330 3.722 11.532 1.00 7.68 84 HIS A CA 1
ATOM 734 C C . HIS A 1 106 ? 16.944 2.466 10.914 1.00 7.43 84 HIS A C 1
ATOM 735 O O . HIS A 1 106 ? 17.399 2.504 9.760 1.00 8.06 84 HIS A O 1
ATOM 742 N N . GLY A 1 107 ? 16.948 1.376 11.669 1.00 7.49 85 GLY A N 1
ATOM 743 C CA . GLY A 1 107 ? 17.591 0.156 11.209 1.00 7.39 85 GLY A CA 1
ATOM 744 C C . GLY A 1 107 ? 19.025 0.053 11.710 1.00 7.62 85 GLY A C 1
ATOM 745 O O . GLY A 1 107 ? 19.479 0.883 12.503 1.00 8.28 85 GLY A O 1
ATOM 746 N N . PRO A 1 108 ? 19.769 -0.979 11.249 1.00 7.50 86 PRO A N 1
ATOM 747 C CA . PRO A 1 108 ? 21.072 -1.324 11.836 1.00 8.25 86 PRO A CA 1
ATOM 748 C C . PRO A 1 108 ? 22.161 -0.270 11.731 1.00 8.53 86 PRO A C 1
ATOM 749 O O . PRO A 1 108 ? 23.162 -0.364 12.435 1.00 10.10 86 PRO A O 1
ATOM 753 N N . LEU A 1 109 ? 21.980 0.735 10.875 1.00 7.78 87 LEU A N 1
ATOM 754 C CA . LEU A 1 109 ? 23.021 1.738 10.667 1.00 9.21 87 LEU A CA 1
ATOM 755 C C . LEU A 1 109 ? 22.779 3.002 11.479 1.00 9.85 87 LEU A C 1
ATOM 756 O O . LEU A 1 109 ? 23.601 3.906 11.452 1.00 10.70 87 LEU A O 1
ATOM 761 N N . PHE A 1 110 ? 21.665 3.030 12.209 1.00 9.13 88 PHE A N 1
ATOM 762 C CA . PHE A 1 110 ? 21.290 4.220 13.010 1.00 9.38 88 PHE A CA 1
ATOM 763 C C . PHE A 1 110 ? 21.004 3.837 14.456 1.00 9.27 88 PHE A C 1
ATOM 764 O O . PHE A 1 110 ? 19.994 3.184 14.734 1.00 10.50 88 PHE A O 1
ATOM 772 N N . PRO A 1 111 ? 21.896 4.228 15.389 1.00 9.22 89 PRO A N 1
ATOM 773 C CA . PRO A 1 111 ? 21.660 3.827 16.799 1.00 9.33 89 PRO A CA 1
ATOM 774 C C . PRO A 1 111 ? 20.345 4.315 17.412 1.00 9.64 89 PRO A C 1
ATOM 775 O O . PRO A 1 111 ? 19.813 3.660 18.308 1.00 10.01 89 PRO A O 1
ATOM 779 N N . GLU A 1 112 ? 19.840 5.463 16.945 1.00 8.74 90 GLU A N 1
ATOM 780 C CA . GLU A 1 112 ? 18.535 5.974 17.317 1.00 8.53 90 GLU A CA 1
ATOM 781 C C . GLU A 1 112 ? 17.834 6.497 16.064 1.00 8.45 90 GLU A C 1
ATOM 782 O O . GLU A 1 112 ? 18.510 6.770 15.054 1.00 8.44 90 GLU A O 1
ATOM 788 N N . LYS A 1 113 ? 16.507 6.632 16.139 1.00 7.43 91 LYS A N 1
ATOM 789 C CA . LYS A 1 113 ? 15.716 7.203 15.017 1.00 7.63 91 LYS A CA 1
ATOM 790 C C . LYS A 1 113 ? 16.204 8.611 14.733 1.00 7.84 91 LYS A C 1
ATOM 791 O O . LYS A 1 113 ? 16.310 9.430 15.639 1.00 8.02 91 LYS A O 1
ATOM 797 N N . GLU A 1 114 ? 16.509 8.883 13.473 1.00 7.74 92 GLU A N 1
ATOM 798 C CA . GLU A 1 114 ? 17.324 10.044 13.083 1.00 7.87 92 GLU A CA 1
ATOM 799 C C . GLU A 1 114 ? 16.672 10.863 11.978 1.00 8.10 92 GLU A C 1
ATOM 800 O O . GLU A 1 114 ? 16.283 10.317 10.937 1.00 8.62 92 GLU A O 1
ATOM 806 N N . LEU A 1 115 ? 16.566 12.167 12.208 1.00 7.39 93 LEU A N 1
ATOM 807 C CA . LEU A 1 115 ? 16.011 13.120 11.253 1.00 7.58 93 LEU A CA 1
ATOM 808 C C . LEU A 1 115 ? 17.137 13.724 10.410 1.00 8.26 93 LEU A C 1
ATOM 809 O O . LEU A 1 115 ? 18.116 14.251 10.950 1.00 7.61 93 LEU A O 1
ATOM 814 N N . GLY A 1 116 ? 17.011 13.616 9.085 1.00 7.92 94 GLY A N 1
ATOM 815 C CA . GLY A 1 116 ? 18.017 14.208 8.200 1.00 8.70 94 GLY A CA 1
ATOM 816 C C . GLY A 1 116 ? 17.384 14.942 7.046 1.00 7.94 94 GLY A C 1
ATOM 817 O O . GLY A 1 116 ? 16.228 14.718 6.714 1.00 8.87 94 GLY A O 1
ATOM 818 N N . TRP A 1 117 ? 18.151 15.842 6.437 1.00 8.28 95 TRP A N 1
ATOM 819 C CA . TRP A 1 117 ? 17.617 16.645 5.322 1.00 8.70 95 TRP A CA 1
ATOM 820 C C . TRP A 1 117 ? 18.734 17.007 4.369 1.00 8.85 95 TRP A C 1
ATOM 821 O O . TRP A 1 117 ? 19.908 17.013 4.736 1.00 8.79 95 TRP A O 1
ATOM 832 N N . LEU A 1 118 ? 18.342 17.316 3.139 1.00 9.01 96 LEU A N 1
ATOM 833 C CA . LEU A 1 118 ? 19.273 17.829 2.149 1.00 8.86 96 LEU A CA 1
ATOM 834 C C . LEU A 1 118 ? 18.483 18.671 1.149 1.00 8.96 96 LEU A C 1
ATOM 835 O O . LEU A 1 118 ? 17.303 18.418 0.889 1.00 8.22 96 LEU A O 1
ATOM 840 N N . LEU A 1 119 ? 19.151 19.687 0.598 1.00 9.01 97 LEU A N 1
ATOM 841 C CA . LEU A 1 119 ? 18.598 20.521 -0.468 1.00 9.17 97 LEU A CA 1
ATOM 842 C C . LEU A 1 119 ? 19.523 20.521 -1.659 1.00 9.22 97 LEU A C 1
ATOM 843 O O . LEU A 1 119 ? 20.755 20.562 -1.506 1.00 9.72 97 LEU A O 1
ATOM 848 N N . TYR A 1 120 ? 18.928 20.472 -2.848 1.00 9.38 98 TYR A N 1
ATOM 849 C CA . TYR A 1 120 ? 19.684 20.539 -4.077 1.00 9.41 98 TYR A CA 1
ATOM 850 C C . TYR A 1 120 ? 20.161 21.967 -4.303 1.00 10.43 98 TYR A C 1
ATOM 851 O O . TYR A 1 120 ? 19.639 22.914 -3.724 1.00 10.45 98 TYR A O 1
ATOM 860 N N . GLU A 1 121 ? 21.143 22.089 -5.182 1.00 11.30 99 GLU A N 1
ATOM 861 C CA . GLU A 1 121 ? 21.802 23.350 -5.431 1.00 12.11 99 GLU A CA 1
ATOM 862 C C . GLU A 1 121 ? 20.824 24.424 -5.900 1.00 12.26 99 GLU A C 1
ATOM 863 O O . GLU A 1 121 ? 20.004 24.193 -6.798 1.00 13.02 99 GLU A O 1
ATOM 869 N N . GLY A 1 122 ? 20.930 25.606 -5.283 1.00 13.48 100 GLY A N 1
ATOM 870 C CA . GLY A 1 122 ? 20.118 26.754 -5.667 1.00 14.39 100 GLY A CA 1
ATOM 871 C C . GLY A 1 122 ? 18.951 27.058 -4.736 1.00 15.46 100 GLY A C 1
ATOM 872 O O . GLY A 1 122 ? 18.252 28.056 -4.905 1.00 17.44 100 GLY A O 1
ATOM 873 N N . HIS A 1 123 ? 18.731 26.190 -3.756 1.00 14.76 101 HIS A N 1
ATOM 874 C CA . HIS A 1 123 ? 17.543 26.322 -2.931 1.00 15.31 101 HIS A CA 1
ATOM 875 C C . HIS A 1 123 ? 17.813 26.624 -1.460 1.00 16.28 101 HIS A C 1
ATOM 876 O O . HIS A 1 123 ? 16.873 26.648 -0.672 1.00 15.66 101 HIS A O 1
ATOM 883 N N . GLU A 1 124 ? 19.075 26.837 -1.091 1.00 17.54 102 GLU A N 1
ATOM 884 C CA . GLU A 1 124 ? 19.401 27.235 0.295 1.00 18.57 102 GLU A CA 1
ATOM 885 C C . GLU A 1 124 ? 18.975 28.672 0.648 1.00 17.69 102 GLU A C 1
ATOM 886 O O . GLU A 1 124 ? 18.640 29.488 -0.221 1.00 18.15 102 GLU A O 1
ATOM 892 N N . GLY A 1 125 ? 18.963 28.965 1.945 1.00 16.33 103 GLY A N 1
ATOM 893 C CA . GLY A 1 125 ? 18.734 30.329 2.430 1.00 15.25 103 GLY A CA 1
ATOM 894 C C . GLY A 1 125 ? 17.298 30.837 2.460 1.00 14.42 103 GLY A C 1
ATOM 895 O O . GLY A 1 125 ? 17.057 32.012 2.763 1.00 15.30 103 GLY A O 1
ATOM 896 N N A ARG A 1 126 ? 16.346 29.952 2.177 0.50 13.52 104 ARG A N 1
ATOM 897 N N B ARG A 1 126 ? 16.337 29.962 2.136 0.50 13.96 104 ARG A N 1
ATOM 898 C CA A ARG A 1 126 ? 14.940 30.332 2.126 0.50 13.01 104 ARG A CA 1
ATOM 899 C CA B ARG A 1 126 ? 14.904 30.315 2.109 0.50 13.89 104 ARG A CA 1
ATOM 900 C C A ARG A 1 126 ? 14.132 29.619 3.213 0.50 12.56 104 ARG A C 1
ATOM 901 C C B ARG A 1 126 ? 14.133 29.722 3.295 0.50 13.12 104 ARG A C 1
ATOM 902 O O A ARG A 1 126 ? 12.900 29.625 3.185 0.50 12.74 104 ARG A O 1
ATOM 903 O O B ARG A 1 126 ? 12.919 29.904 3.410 0.50 13.51 104 ARG A O 1
ATOM 918 N N . GLY A 1 127 ? 14.837 29.005 4.163 1.00 12.63 105 GLY A N 1
ATOM 919 C CA . GLY A 1 127 ? 14.197 28.297 5.285 1.00 12.12 105 GLY A CA 1
ATOM 920 C C . GLY A 1 127 ? 13.506 26.984 4.910 1.00 11.60 105 GLY A C 1
ATOM 921 O O . GLY A 1 127 ? 12.731 26.443 5.705 1.00 12.09 105 GLY A O 1
ATOM 922 N N . TYR A 1 128 ? 13.799 26.441 3.730 1.00 11.03 106 TYR A N 1
ATOM 923 C CA . TYR A 1 128 ? 13.106 25.210 3.298 1.00 10.43 106 TYR A CA 1
ATOM 924 C C . TYR A 1 128 ? 13.457 23.992 4.135 1.00 10.44 106 TYR A C 1
ATOM 925 O O . TYR A 1 128 ? 12.577 23.189 4.450 1.00 10.85 106 TYR A O 1
ATOM 934 N N . ALA A 1 129 ? 14.730 23.839 4.479 1.00 10.09 107 ALA A N 1
ATOM 935 C CA . ALA A 1 129 ? 15.143 22.659 5.246 1.00 10.33 107 ALA A CA 1
ATOM 936 C C . ALA A 1 129 ? 14.454 22.657 6.608 1.00 10.65 107 ALA A C 1
ATOM 937 O O . ALA A 1 129 ? 13.884 21.634 7.024 1.00 10.35 107 ALA A O 1
ATOM 939 N N . ALA A 1 130 ? 14.470 23.799 7.298 1.00 9.52 108 ALA A N 1
ATOM 940 C CA . ALA A 1 130 ? 13.814 23.898 8.611 1.00 10.35 108 ALA A CA 1
ATOM 941 C C . ALA A 1 130 ? 12.307 23.641 8.498 1.00 10.29 108 ALA A C 1
ATOM 942 O O . ALA A 1 130 ? 11.725 22.954 9.352 1.00 11.66 108 ALA A O 1
ATOM 944 N N . GLU A 1 131 ? 11.678 24.162 7.439 1.00 9.97 109 GLU A N 1
ATOM 945 C CA . GLU A 1 131 ? 10.238 24.007 7.267 1.00 10.04 109 GLU A CA 1
ATOM 946 C C . GLU A 1 131 ? 9.882 22.540 7.073 1.00 9.96 109 GLU A C 1
ATOM 947 O O . GLU A 1 131 ? 8.923 22.033 7.685 1.00 9.62 109 GLU A O 1
ATOM 953 N N . ALA A 1 132 ? 10.654 21.852 6.227 1.00 9.51 110 ALA A N 1
ATOM 954 C CA . ALA A 1 132 ? 10.432 20.421 6.000 1.00 9.43 110 ALA A CA 1
ATOM 955 C C . ALA A 1 132 ? 10.708 19.613 7.265 1.00 10.26 110 ALA A C 1
ATOM 956 O O . ALA A 1 132 ? 9.923 18.699 7.613 1.00 10.05 110 ALA A O 1
ATOM 958 N N . ALA A 1 133 ? 11.786 19.967 7.964 1.00 9.63 111 ALA A N 1
ATOM 959 C CA . ALA A 1 133 ? 12.186 19.250 9.196 1.00 10.47 111 ALA A CA 1
ATOM 960 C C . ALA A 1 133 ? 11.133 19.393 10.294 1.00 10.67 111 ALA A C 1
ATOM 961 O O . ALA A 1 133 ? 10.802 18.412 10.970 1.00 11.34 111 ALA A O 1
ATOM 963 N N . VAL A 1 134 ? 10.617 20.602 10.487 1.00 11.10 112 VAL A N 1
ATOM 964 C CA . VAL A 1 134 ? 9.568 20.829 11.494 1.00 11.73 112 VAL A CA 1
ATOM 965 C C . VAL A 1 134 ? 8.351 19.962 11.197 1.00 11.59 112 VAL A C 1
ATOM 966 O O . VAL A 1 134 ? 7.776 19.340 12.118 1.00 12.04 112 VAL A O 1
ATOM 970 N N . ALA A 1 135 ? 7.951 19.903 9.928 1.00 11.21 113 ALA A N 1
ATOM 971 C CA . ALA A 1 135 ? 6.761 19.154 9.532 1.00 11.26 113 ALA A CA 1
ATOM 972 C C . ALA A 1 135 ? 6.932 17.675 9.807 1.00 11.63 113 ALA A C 1
ATOM 973 O O . ALA A 1 135 ? 6.047 17.046 10.395 1.00 11.47 113 ALA A O 1
ATOM 975 N N . LEU A 1 136 ? 8.067 17.105 9.401 1.00 10.47 114 LEU A N 1
ATOM 976 C CA . LEU A 1 136 ? 8.235 15.661 9.602 1.00 11.47 114 LEU A CA 1
ATOM 977 C C . LEU A 1 136 ? 8.512 15.319 11.062 1.00 11.32 114 LEU A C 1
ATOM 978 O O . LEU A 1 136 ? 8.033 14.292 11.560 1.00 11.39 114 LEU A O 1
ATOM 983 N N . ARG A 1 137 ? 9.301 16.151 11.736 1.00 11.68 115 ARG A N 1
ATOM 984 C CA . ARG A 1 137 ? 9.515 16.021 13.192 1.00 12.60 115 ARG A CA 1
ATOM 985 C C . ARG A 1 137 ? 8.186 15.996 13.945 1.00 12.28 115 ARG A C 1
ATOM 986 O O . ARG A 1 137 ? 7.940 15.100 14.769 1.00 12.46 115 ARG A O 1
ATOM 994 N N . ASP A 1 138 ? 7.341 16.990 13.691 1.00 12.37 116 ASP A N 1
ATOM 995 C CA . ASP A 1 138 ? 6.047 17.065 14.383 1.00 12.74 116 ASP A CA 1
ATOM 996 C C . ASP A 1 138 ? 5.167 15.875 14.055 1.00 12.55 116 ASP A C 1
ATOM 997 O O . ASP A 1 138 ? 4.498 15.334 14.941 1.00 11.95 116 ASP A O 1
ATOM 1002 N N . TRP A 1 139 ? 5.122 15.492 12.782 1.00 12.54 117 TRP A N 1
ATOM 1003 C CA . TRP A 1 139 ? 4.346 14.326 12.366 1.00 12.84 117 TRP A CA 1
ATOM 1004 C C . TRP A 1 139 ? 4.802 13.082 13.135 1.00 13.56 117 TRP A C 1
ATOM 1005 O O . TRP A 1 139 ? 3.972 12.279 13.591 1.00 12.96 117 TRP A O 1
ATOM 1016 N N . ALA A 1 140 ? 6.117 12.913 13.284 1.00 13.28 118 ALA A N 1
ATOM 1017 C CA . ALA A 1 140 ? 6.649 11.748 14.005 1.00 14.34 118 ALA A CA 1
ATOM 1018 C C . ALA A 1 140 ? 6.266 11.769 15.480 1.00 14.15 118 ALA A C 1
ATOM 1019 O O . ALA A 1 140 ? 5.878 10.732 16.033 1.00 14.20 118 ALA A O 1
ATOM 1021 N N . PHE A 1 141 ? 6.398 12.930 16.124 1.00 13.87 119 PHE A N 1
ATOM 1022 C CA . PHE A 1 141 ? 6.068 13.032 17.544 1.00 14.11 119 PHE A CA 1
ATOM 1023 C C . PHE A 1 141 ? 4.569 12.864 17.765 1.00 14.09 119 PHE A C 1
ATOM 1024 O O . PHE A 1 141 ? 4.142 12.258 18.759 1.00 14.80 119 PHE A O 1
ATOM 1032 N N . GLU A 1 142 ? 3.771 13.393 16.842 1.00 13.41 120 GLU A N 1
ATOM 1033 C CA . GLU A 1 142 ? 2.319 13.382 17.018 1.00 13.06 120 GLU A CA 1
ATOM 1034 C C . GLU A 1 142 ? 1.672 12.080 16.589 1.00 13.23 120 GLU A C 1
ATOM 1035 O O . GLU A 1 142 ? 0.855 11.508 17.323 1.00 12.49 120 GLU A O 1
ATOM 1041 N N . THR A 1 143 ? 2.054 11.604 15.410 1.00 12.85 121 THR A N 1
ATOM 1042 C CA . THR A 1 143 ? 1.414 10.442 14.817 1.00 14.24 121 THR A CA 1
ATOM 1043 C C . THR A 1 143 ? 2.070 9.139 15.270 1.00 14.68 121 THR A C 1
ATOM 1044 O O . THR A 1 143 ? 1.365 8.161 15.520 1.00 15.68 121 THR A O 1
ATOM 1048 N N . LEU A 1 144 ? 3.396 9.122 15.370 1.00 14.79 122 LEU A N 1
ATOM 1049 C CA . LEU A 1 144 ? 4.103 7.919 15.813 1.00 15.91 122 LEU A CA 1
ATOM 1050 C C . LEU A 1 144 ? 4.363 7.886 17.311 1.00 15.92 122 LEU A C 1
ATOM 1051 O O . LEU A 1 144 ? 4.771 6.852 17.853 1.00 16.71 122 LEU A O 1
ATOM 1056 N N A ASN A 1 145 ? 4.149 9.017 17.981 0.60 16.04 123 ASN A N 1
ATOM 1057 N N B ASN A 1 145 ? 4.089 9.006 17.976 0.40 16.03 123 ASN A N 1
ATOM 1058 C CA A ASN A 1 145 ? 4.376 9.113 19.421 0.60 16.13 123 ASN A CA 1
ATOM 1059 C CA B ASN A 1 145 ? 4.408 9.177 19.389 0.40 16.05 123 ASN A CA 1
ATOM 1060 C C A ASN A 1 145 ? 5.819 8.787 19.829 0.60 16.10 123 ASN A C 1
ATOM 1061 C C B ASN A 1 145 ? 5.801 8.646 19.721 0.40 16.15 123 ASN A C 1
ATOM 1062 O O A ASN A 1 145 ? 6.057 8.248 20.916 0.60 15.76 123 ASN A O 1
ATOM 1063 O O B ASN A 1 145 ? 5.983 7.805 20.610 0.40 16.23 123 ASN A O 1
ATOM 1072 N N . LEU A 1 146 ? 6.784 9.137 18.973 1.00 16.50 124 LEU A N 1
ATOM 1073 C CA . LEU A 1 146 ? 8.183 8.815 19.251 1.00 17.27 124 LEU A CA 1
ATOM 1074 C C . LEU A 1 146 ? 8.610 9.506 20.542 1.00 18.05 124 LEU A C 1
ATOM 1075 O O . LEU A 1 146 ? 8.281 10.684 20.738 1.00 19.15 124 LEU A O 1
ATOM 1080 N N . PRO A 1 147 ? 9.294 8.762 21.433 1.00 18.54 125 PRO A N 1
ATOM 1081 C CA . PRO A 1 147 ? 9.820 9.297 22.691 1.00 18.89 125 PRO A CA 1
ATOM 1082 C C . PRO A 1 147 ? 11.016 10.241 22.537 1.00 18.21 125 PRO A C 1
ATOM 1083 O O . PRO A 1 147 ? 11.286 11.026 23.449 1.00 19.14 125 PRO A O 1
ATOM 1087 N N . THR A 1 148 ? 11.719 10.165 21.406 1.00 16.58 126 THR A N 1
ATOM 1088 C CA . THR A 1 148 ? 12.852 11.053 21.118 1.00 15.27 126 THR A CA 1
ATOM 1089 C C . THR A 1 148 ? 13.164 10.994 19.631 1.00 13.86 126 THR A C 1
ATOM 1090 O O . THR A 1 148 ? 12.621 10.156 18.913 1.00 12.86 126 THR A O 1
ATOM 1094 N N . LEU A 1 149 ? 14.057 11.869 19.193 1.00 12.83 127 LEU A N 1
ATOM 1095 C CA . LEU A 1 149 ? 14.513 11.910 17.805 1.00 11.50 127 LEU A CA 1
ATOM 1096 C C . LEU A 1 149 ? 15.876 12.614 17.810 1.00 10.03 127 LEU A C 1
ATOM 1097 O O . LEU A 1 149 ? 16.107 13.518 18.636 1.00 9.62 127 LEU A O 1
ATOM 1102 N N . VAL A 1 150 ? 16.794 12.192 16.938 1.00 8.48 128 VAL A N 1
ATOM 1103 C CA . VAL A 1 150 ? 18.141 12.797 16.884 1.00 7.65 128 VAL A CA 1
ATOM 1104 C C . VAL A 1 150 ? 18.501 13.204 15.461 1.00 8.71 128 VAL A C 1
ATOM 1105 O O . VAL A 1 150 ? 17.832 12.815 14.523 1.00 8.40 128 VAL A O 1
ATOM 1109 N N . SER A 1 151 ? 19.559 13.994 15.323 1.00 8.49 129 SER A N 1
ATOM 1110 C CA . SER A 1 151 ? 20.236 14.173 14.032 1.00 8.64 129 SER A CA 1
ATOM 1111 C C . SER A 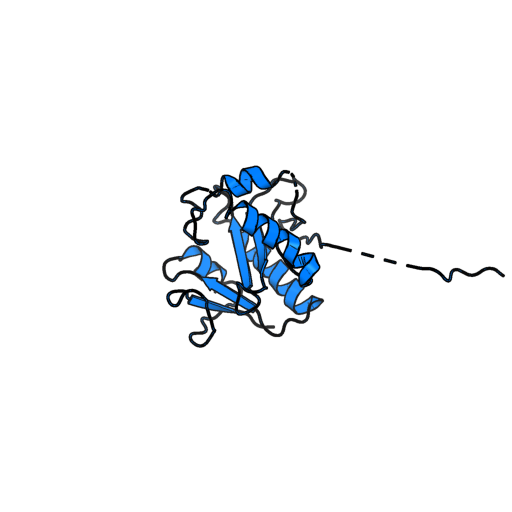1 151 ? 21.734 13.986 14.221 1.00 10.01 129 SER A C 1
ATOM 1112 O O . SER A 1 151 ? 22.320 14.561 15.149 1.00 10.09 129 SER A O 1
ATOM 1115 N N . TYR A 1 152 ? 22.368 13.195 13.345 1.00 10.74 130 TYR A N 1
ATOM 1116 C CA . TYR A 1 152 ? 23.836 13.036 13.344 1.00 11.81 130 TYR A CA 1
ATOM 1117 C C . TYR A 1 152 ? 24.414 14.087 12.409 1.00 13.66 130 TYR A C 1
ATOM 1118 O O . TYR A 1 152 ? 24.048 14.132 11.227 1.00 14.92 130 TYR A O 1
ATOM 1127 N N . VAL A 1 153 ? 25.301 14.924 12.942 1.00 14.02 131 VAL A N 1
ATOM 1128 C CA . VAL A 1 153 ? 25.847 16.060 12.175 1.00 16.28 131 VAL A CA 1
ATOM 1129 C C . VAL A 1 153 ? 27.366 16.114 12.360 1.00 17.29 131 VAL A C 1
ATOM 1130 O O . VAL A 1 153 ? 27.851 16.064 13.484 1.00 18.46 131 VAL A O 1
ATOM 1134 N N A SER A 1 154 ? 28.120 16.177 11.264 0.50 19.20 132 SER A N 1
ATOM 1135 N N B SER A 1 154 ? 28.096 16.246 11.249 0.50 19.26 132 SER A N 1
ATOM 1136 C CA A SER A 1 154 ? 29.582 16.307 11.367 0.50 20.77 132 SER A CA 1
ATOM 1137 C CA B SER A 1 154 ? 29.547 16.486 11.284 0.50 20.89 132 SER A CA 1
ATOM 1138 C C A SER A 1 154 ? 29.957 17.677 11.965 0.50 21.51 132 SER A C 1
ATOM 1139 C C B SER A 1 154 ? 29.893 17.753 12.068 0.50 21.61 132 SER A C 1
ATOM 1140 O O A SER A 1 154 ? 29.295 18.671 11.650 0.50 21.91 132 SER A O 1
ATOM 1141 O O B SER A 1 154 ? 29.161 18.744 11.989 0.50 22.01 132 SER A O 1
ATOM 1146 N N . PRO A 1 155 ? 31.005 17.732 12.826 1.00 22.21 133 PRO A N 1
ATOM 1147 C CA . PRO A 1 155 ? 31.342 18.936 13.608 1.00 22.82 133 PRO A CA 1
ATOM 1148 C C . PRO A 1 155 ? 31.745 20.134 12.743 1.00 23.10 133 PRO A C 1
ATOM 1149 O O . PRO A 1 155 ? 31.824 21.257 13.254 1.00 24.26 133 PRO A O 1
ATOM 1153 N N A GLN A 1 156 ? 31.993 19.904 11.457 0.50 23.12 134 GLN A N 1
ATOM 1154 N N B GLN A 1 156 ? 31.963 19.876 11.454 0.50 23.25 134 GLN A N 1
ATOM 1155 C CA A GLN A 1 156 ? 32.345 20.996 10.544 0.50 23.10 134 GLN A CA 1
ATOM 1156 C CA B GLN A 1 156 ? 32.376 20.894 10.481 0.50 23.63 134 GLN A CA 1
ATOM 1157 C C A GLN A 1 156 ? 31.125 21.535 9.786 0.50 22.54 134 GLN A C 1
ATOM 1158 C C B GLN A 1 156 ? 31.195 21.383 9.621 0.50 22.72 134 GLN A C 1
ATOM 1159 O O A GLN A 1 156 ? 31.177 22.612 9.184 0.50 22.59 134 GLN A O 1
ATOM 1160 O O B GLN A 1 156 ? 31.339 22.289 8.796 0.50 22.84 134 GLN A O 1
ATOM 1171 N N . ASN A 1 157 ? 30.024 20.787 9.836 1.00 22.13 135 ASN A N 1
ATOM 1172 C CA . ASN A 1 157 ? 28.817 21.131 9.100 1.00 20.59 135 ASN A CA 1
ATOM 1173 C C . ASN A 1 157 ? 28.010 22.253 9.779 1.00 20.24 135 ASN A C 1
ATOM 1174 O O . ASN A 1 157 ? 27.115 21.997 10.597 1.00 19.34 135 ASN A O 1
ATOM 1179 N N . ARG A 1 158 ? 28.337 23.497 9.443 1.00 18.54 136 ARG A N 1
ATOM 1180 C CA . ARG A 1 158 ? 27.699 24.639 10.089 1.00 17.75 136 ARG A CA 1
ATOM 1181 C C . ARG A 1 158 ? 26.230 24.786 9.722 1.00 17.13 136 ARG A C 1
ATOM 1182 O O . ARG A 1 158 ? 25.402 25.093 10.576 1.00 15.49 136 ARG A O 1
ATOM 1190 N N . LYS A 1 159 ? 25.912 24.568 8.447 1.00 17.36 137 LYS A N 1
ATOM 1191 C CA . LYS A 1 159 ? 24.561 24.744 7.936 1.00 17.99 137 LYS A CA 1
ATOM 1192 C C . LYS A 1 159 ? 23.566 23.798 8.624 1.00 15.79 137 LYS A C 1
ATOM 1193 O O . LYS A 1 159 ? 22.473 24.221 9.020 1.00 16.26 137 LYS A O 1
ATOM 1199 N N . SER A 1 160 ? 23.950 22.529 8.760 1.00 15.33 138 SER A N 1
ATOM 1200 C CA . SER A 1 160 ? 23.077 21.548 9.414 1.00 14.28 138 SER A CA 1
ATOM 1201 C C . SER A 1 160 ? 22.931 21.773 10.918 1.00 12.89 138 SER A C 1
ATOM 1202 O O . SER A 1 160 ? 21.846 21.621 11.459 1.00 12.49 138 SER A O 1
ATOM 1205 N N . ALA A 1 161 ? 24.031 22.135 11.575 1.00 11.63 139 ALA A N 1
ATOM 1206 C CA . ALA A 1 161 ? 23.994 22.507 12.979 1.00 10.45 139 ALA A CA 1
ATOM 1207 C C . ALA A 1 161 ? 23.023 23.681 13.213 1.00 10.76 139 ALA A C 1
ATOM 1208 O O . ALA A 1 161 ? 22.270 23.677 14.177 1.00 10.74 139 ALA A O 1
ATOM 1210 N N . ALA A 1 162 ? 23.057 24.686 12.336 1.00 10.38 140 ALA A N 1
ATOM 1211 C CA . ALA A 1 162 ? 22.146 25.830 12.496 1.00 10.92 140 ALA A CA 1
ATOM 1212 C C . ALA A 1 162 ? 20.660 25.448 12.359 1.00 10.32 140 ALA A C 1
ATOM 1213 O O . ALA A 1 162 ? 19.812 25.888 13.151 1.00 11.56 140 ALA A O 1
ATOM 1215 N N . VAL A 1 163 ? 20.356 24.601 11.369 1.00 10.90 141 VAL A N 1
ATOM 1216 C CA . VAL A 1 163 ? 18.990 24.111 11.173 1.00 10.92 141 VAL A CA 1
ATOM 1217 C C . VAL A 1 163 ? 18.562 23.293 12.384 1.00 10.82 141 VAL A C 1
ATOM 1218 O O . VAL A 1 163 ? 17.487 23.507 12.924 1.00 11.43 141 VAL A O 1
ATOM 1222 N N . ALA A 1 164 ? 19.421 22.381 12.829 1.00 11.06 142 ALA A N 1
ATOM 1223 C CA . ALA A 1 164 ? 19.089 21.552 13.981 1.00 10.94 142 ALA A CA 1
ATOM 1224 C C . ALA A 1 164 ? 18.741 22.400 15.207 1.00 11.51 142 ALA A C 1
ATOM 1225 O O . ALA A 1 164 ? 17.771 22.122 15.907 1.00 11.26 142 ALA A O 1
ATOM 1227 N N A GLU A 1 165 ? 19.568 23.407 15.483 0.50 11.79 143 GLU A N 1
ATOM 1228 N N B GLU A 1 165 ? 19.506 23.473 15.404 0.50 11.94 143 GLU A N 1
ATOM 1229 C CA A GLU A 1 165 ? 19.378 24.220 16.672 0.50 12.88 143 GLU A CA 1
ATOM 1230 C CA B GLU A 1 165 ? 19.229 24.455 16.443 0.50 13.08 143 GLU A CA 1
ATOM 1231 C C A GLU A 1 165 ? 18.120 25.081 16.543 0.50 13.57 143 GLU A C 1
ATOM 1232 C C B GLU A 1 165 ? 17.940 25.239 16.204 0.50 13.74 143 GLU A C 1
ATOM 1233 O O A GLU A 1 165 ? 17.371 25.249 17.509 0.50 13.92 143 GLU A O 1
ATOM 1234 O O B GLU A 1 165 ? 17.125 25.408 17.108 0.50 13.82 143 GLU A O 1
ATOM 1245 N N A ARG A 1 166 ? 17.882 25.606 15.346 0.50 14.05 144 ARG A N 1
ATOM 1246 N N B ARG A 1 166 ? 17.758 25.724 14.984 0.50 14.38 144 ARG A N 1
ATOM 1247 C CA A ARG A 1 166 ? 16.683 26.413 15.101 0.50 15.13 144 ARG A CA 1
ATOM 1248 C CA B ARG A 1 166 ? 16.550 26.479 14.649 0.50 15.31 144 ARG A CA 1
ATOM 1249 C C A ARG A 1 166 ? 15.386 25.652 15.389 0.50 15.17 144 ARG A C 1
ATOM 1250 C C B ARG A 1 166 ? 15.264 25.728 15.018 0.50 15.31 144 ARG A C 1
ATOM 1251 O O A ARG A 1 166 ? 14.470 26.199 16.009 0.50 15.56 144 ARG A O 1
ATOM 1252 O O B ARG A 1 166 ? 14.252 26.341 15.372 0.50 15.35 144 ARG A O 1
ATOM 1267 N N . ILE A 1 167 ? 15.310 24.400 14.933 1.00 15.17 145 ILE A N 1
ATOM 1268 C CA . ILE A 1 167 ? 14.120 23.563 15.166 1.00 14.75 145 ILE A CA 1
ATOM 1269 C C . ILE A 1 167 ? 14.093 22.938 16.572 1.00 14.69 145 ILE A C 1
ATOM 1270 O O . ILE A 1 167 ? 13.294 22.035 16.857 1.00 15.84 145 ILE A O 1
ATOM 1275 N N . GLY A 1 168 ? 14.980 23.423 17.441 1.00 14.50 146 GLY A N 1
ATOM 1276 C CA . GLY A 1 168 ? 14.954 23.092 18.861 1.00 13.99 146 GLY A CA 1
ATOM 1277 C C . GLY A 1 168 ? 15.907 21.993 19.306 1.00 13.83 146 GLY A C 1
ATOM 1278 O O . GLY A 1 168 ? 15.866 21.556 20.446 1.00 14.16 146 GLY A O 1
ATOM 1279 N N . GLY A 1 169 ? 16.784 21.536 18.423 1.00 12.49 147 GLY A N 1
ATOM 1280 C CA . GLY A 1 169 ? 17.759 20.524 18.829 1.00 12.01 147 GLY A CA 1
ATOM 1281 C C . GLY A 1 169 ? 18.815 21.018 19.808 1.00 12.33 147 GLY A C 1
ATOM 1282 O O . GLY A 1 169 ? 19.208 22.192 19.771 1.00 12.66 147 GLY A O 1
ATOM 1283 N N A THR A 1 170 ? 19.251 20.132 20.698 0.60 12.15 148 THR A N 1
ATOM 1284 N N B THR A 1 170 ? 19.265 20.118 20.676 0.40 11.88 148 THR A N 1
ATOM 1285 C CA A THR A 1 170 ? 20.344 20.428 21.635 0.60 12.87 148 THR A CA 1
ATOM 1286 C CA B THR A 1 170 ? 20.319 20.411 21.645 0.40 12.08 148 THR A CA 1
ATOM 1287 C C A THR A 1 170 ? 21.365 19.299 21.567 0.60 12.12 148 THR A C 1
ATOM 1288 C C B THR A 1 170 ? 21.361 19.295 21.566 0.40 11.73 148 THR A C 1
ATOM 1289 O O A THR A 1 170 ? 20.998 18.130 21.448 0.60 11.36 148 THR A O 1
ATOM 1290 O O B THR A 1 170 ? 21.000 18.123 21.443 0.40 11.21 148 THR A O 1
ATOM 1297 N N . LEU A 1 171 ? 22.645 19.645 21.629 1.00 11.31 149 LEU A N 1
ATOM 1298 C CA . LEU A 1 171 ? 23.706 18.636 21.590 1.00 11.73 149 LEU A CA 1
ATOM 1299 C C . LEU A 1 171 ? 23.602 17.692 22.773 1.00 11.77 149 LEU A C 1
ATOM 1300 O O . LEU A 1 171 ? 23.275 18.109 23.898 1.00 12.17 149 LEU A O 1
ATOM 1305 N N . ASP A 1 172 ? 23.803 16.410 22.484 1.00 11.55 150 ASP A N 1
ATOM 1306 C CA . ASP A 1 172 ? 23.761 15.374 23.505 1.00 11.33 150 ASP A CA 1
ATOM 1307 C C . ASP A 1 172 ? 25.036 14.534 23.463 1.00 12.63 150 ASP A C 1
ATOM 1308 O O . ASP A 1 172 ? 25.099 13.541 22.740 1.00 12.14 150 ASP A O 1
ATOM 1313 N N . PRO A 1 173 ? 26.066 14.929 24.234 1.00 12.92 151 PRO A N 1
ATOM 1314 C CA . PRO A 1 173 ? 27.362 14.232 24.221 1.00 13.78 151 PRO A CA 1
ATOM 1315 C C . PRO A 1 173 ? 27.331 12.777 24.684 1.00 13.03 151 PRO A C 1
ATOM 1316 O O . PRO A 1 173 ? 28.310 12.069 24.470 1.00 13.56 151 PRO A O 1
ATOM 1320 N N . LEU A 1 174 ? 26.233 12.334 25.299 1.00 12.72 152 LEU A N 1
ATOM 1321 C CA . LEU A 1 174 ? 26.150 10.928 25.728 1.00 12.38 152 LEU A CA 1
ATOM 1322 C C . LEU A 1 174 ? 25.490 10.011 24.696 1.00 12.17 152 LEU A C 1
ATOM 1323 O O . LEU A 1 174 ? 25.533 8.785 24.845 1.00 12.19 152 LEU A O 1
ATOM 1328 N N . ALA A 1 175 ? 24.891 10.594 23.660 1.00 11.34 153 ALA A N 1
ATOM 1329 C CA . ALA A 1 175 ? 24.134 9.799 22.694 1.00 10.79 153 ALA A CA 1
ATOM 1330 C C . ALA A 1 175 ? 25.067 8.864 21.931 1.00 10.44 153 ALA A C 1
ATOM 1331 O O . ALA A 1 175 ? 26.190 9.254 21.585 1.00 10.76 153 ALA A O 1
ATOM 1333 N N . PRO A 1 176 ? 24.603 7.638 21.644 1.00 11.11 154 PRO A N 1
ATOM 1334 C CA . PRO A 1 176 ? 25.397 6.752 20.815 1.00 11.19 154 PRO A CA 1
ATOM 1335 C C . PRO A 1 176 ? 25.472 7.280 19.383 1.00 12.30 154 PRO A C 1
ATOM 1336 O O . PRO A 1 176 ? 24.621 8.054 18.950 1.00 12.16 154 PRO A O 1
ATOM 1340 N N . ARG A 1 177 ? 26.493 6.849 18.656 1.00 13.82 155 ARG A N 1
ATOM 1341 C CA . ARG A 1 177 ? 26.716 7.337 17.305 1.00 15.31 155 ARG A CA 1
ATOM 1342 C C . ARG A 1 177 ? 27.707 6.392 16.652 1.00 17.04 155 ARG A C 1
ATOM 1343 O O . ARG A 1 177 ? 28.595 5.848 17.317 1.00 17.51 155 ARG A O 1
ATOM 1351 N N A SER A 1 178 ? 27.571 6.234 15.340 0.50 18.04 156 SER A N 1
ATOM 1352 N N B SER A 1 178 ? 27.549 6.183 15.352 0.50 18.03 156 SER A N 1
ATOM 1353 C CA A SER A 1 178 ? 28.427 5.340 14.571 0.50 19.16 156 SER A CA 1
ATOM 1354 C CA B SER A 1 178 ? 28.463 5.322 14.613 0.50 19.13 156 SER A CA 1
ATOM 1355 C C A SER A 1 178 ? 29.806 5.924 14.279 0.50 19.65 156 SER A C 1
ATOM 1356 C C B SER A 1 178 ? 29.843 5.957 14.447 0.50 19.65 156 SER A C 1
ATOM 1357 O O A SER A 1 178 ? 30.791 5.184 14.203 0.50 19.77 156 SER A O 1
ATOM 1358 O O B SER A 1 178 ? 30.868 5.292 14.647 0.50 19.77 156 SER A O 1
ATOM 1363 N N . ASP A 1 179 ? 29.865 7.245 14.107 1.00 19.88 157 ASP A N 1
ATOM 1364 C CA . ASP A 1 179 ? 31.118 7.963 13.898 1.00 21.01 157 ASP A CA 1
ATOM 1365 C C . ASP A 1 179 ? 31.441 8.755 15.165 1.00 21.54 157 ASP A C 1
ATOM 1366 O O . ASP A 1 179 ? 30.708 9.681 15.512 1.00 21.59 157 ASP A O 1
ATOM 1371 N N . PRO A 1 180 ? 32.525 8.384 15.870 1.00 22.15 158 PRO A N 1
ATOM 1372 C CA . PRO A 1 180 ? 32.910 9.024 17.132 1.00 22.69 158 PRO A CA 1
ATOM 1373 C C . PRO A 1 180 ? 33.086 10.540 17.052 1.00 22.67 158 PRO A C 1
ATOM 1374 O O . PRO A 1 180 ? 32.982 11.227 18.078 1.00 23.31 158 PRO A O 1
ATOM 1378 N N A GLU A 1 181 ? 33.333 11.047 15.845 0.70 23.00 159 GLU A N 1
ATOM 1379 N N B GLU A 1 181 ? 33.369 11.047 15.853 0.30 22.59 159 GLU A N 1
ATOM 1380 C CA A GLU A 1 181 ? 33.590 12.472 15.629 0.70 23.14 159 GLU A CA 1
ATOM 1381 C CA B GLU A 1 181 ? 33.590 12.477 15.642 0.30 22.51 159 GLU A CA 1
ATOM 1382 C C A GLU A 1 181 ? 32.325 13.270 15.311 0.70 22.46 159 GLU A C 1
ATOM 1383 C C B GLU A 1 181 ? 32.293 13.263 15.465 0.30 21.88 159 GLU A C 1
ATOM 1384 O O A GLU A 1 181 ? 32.362 14.500 15.250 0.70 22.76 159 GLU A O 1
ATOM 1385 O O B GLU A 1 181 ? 32.279 14.482 15.662 0.30 22.08 159 GLU A O 1
ATOM 1396 N N . ASP A 1 182 ? 31.209 12.572 15.103 1.00 21.35 160 ASP A N 1
ATOM 1397 C CA . ASP A 1 182 ? 29.921 13.230 14.870 1.00 19.75 160 ASP A CA 1
ATOM 1398 C C . ASP A 1 182 ? 29.388 13.900 16.122 1.00 17.92 160 ASP A C 1
ATOM 1399 O O . ASP A 1 182 ? 29.693 13.487 17.251 1.00 17.18 160 ASP A O 1
ATOM 1404 N N . LEU A 1 183 ? 28.608 14.949 15.895 1.00 16.94 161 LEU A N 1
ATOM 1405 C CA . LEU A 1 183 ? 27.778 15.538 16.927 1.00 15.68 161 LEU A CA 1
ATOM 1406 C C . LEU A 1 183 ? 26.387 14.911 16.843 1.00 14.40 161 LEU A C 1
ATOM 1407 O O . LEU A 1 183 ? 25.960 14.454 15.774 1.00 14.07 161 LEU A O 1
ATOM 1412 N N . VAL A 1 184 ? 25.675 14.908 17.967 1.00 12.12 162 VAL A N 1
ATOM 1413 C CA . VAL A 1 184 ? 24.289 14.444 17.978 1.00 10.84 162 VAL A CA 1
ATOM 1414 C C . VAL A 1 184 ? 23.397 15.523 18.551 1.00 10.55 162 VAL A C 1
ATOM 1415 O O . VAL A 1 184 ? 23.545 15.904 19.720 1.00 10.31 162 VAL A O 1
ATOM 1419 N N . TYR A 1 185 ? 22.493 16.020 17.722 1.00 8.84 163 TYR A N 1
ATOM 1420 C CA . TYR A 1 185 ? 21.418 16.880 18.196 1.00 8.46 163 TYR A CA 1
ATOM 1421 C C . TYR A 1 185 ? 20.209 16.051 18.576 1.00 9.49 163 TYR A C 1
ATOM 1422 O O . TYR A 1 185 ? 19.854 15.124 17.862 1.00 9.06 163 TYR A O 1
ATOM 1431 N N . ARG A 1 186 ? 19.588 16.394 19.700 1.00 9.23 164 ARG A N 1
ATOM 1432 C CA . ARG A 1 186 ? 18.386 15.690 20.133 1.00 9.09 164 ARG A CA 1
ATOM 1433 C C . ARG A 1 186 ? 17.188 16.637 20.204 1.00 9.52 164 ARG A C 1
ATOM 1434 O O . ARG A 1 186 ? 17.332 17.797 20.627 1.00 10.06 164 ARG A O 1
ATOM 1442 N N . TYR A 1 187 ? 16.030 16.144 19.753 1.00 10.24 165 TYR A N 1
ATOM 1443 C CA . TYR A 1 187 ? 14.781 16.916 19.750 1.00 11.75 165 TYR A CA 1
ATOM 1444 C C . TYR A 1 187 ? 13.804 16.303 20.723 1.00 13.61 165 TYR A C 1
ATOM 1445 O O . TYR A 1 187 ? 13.807 15.088 20.920 1.00 14.00 165 TYR A O 1
ATOM 1454 N N A HIS A 1 188 ? 12.871 17.108 21.240 0.50 15.13 166 HIS A N 1
ATOM 1455 N N B HIS A 1 188 ? 13.044 17.176 21.373 0.50 14.65 166 HIS A N 1
ATOM 1456 C CA A HIS A 1 188 ? 11.830 16.599 22.164 0.50 17.49 166 HIS A CA 1
ATOM 1457 C CA B HIS A 1 188 ? 11.981 16.787 22.287 0.50 16.67 166 HIS A CA 1
ATOM 1458 C C A HIS A 1 188 ? 10.414 17.152 21.922 0.50 18.54 166 HIS A C 1
ATOM 1459 C C B HIS A 1 188 ? 10.729 17.526 21.854 0.50 17.09 166 HIS A C 1
ATOM 1460 O O A HIS A 1 188 ? 10.246 18.219 21.348 0.50 19.37 166 HIS A O 1
ATOM 1461 O O B HIS A 1 188 ? 10.807 18.639 21.325 0.50 17.46 166 HIS A O 1
ATOM 1474 N N A GLN A 1 189 ? 9.405 16.408 22.378 0.50 20.11 167 GLN A N 1
ATOM 1475 N N B GLN A 1 189 ? 9.583 16.894 22.069 0.50 18.06 167 GLN A N 1
ATOM 1476 C CA A GLN A 1 189 ? 8.007 16.884 22.445 0.50 21.30 167 GLN A CA 1
ATOM 1477 C CA B GLN A 1 189 ? 8.294 17.500 21.792 0.50 18.96 167 GLN A CA 1
ATOM 1478 C C A GLN A 1 189 ? 7.442 17.355 21.101 0.50 21.69 167 GLN A C 1
ATOM 1479 C C B GLN A 1 189 ? 7.218 16.421 21.629 0.50 19.15 167 GLN A C 1
ATOM 1480 O O A GLN A 1 189 ? 6.232 17.603 20.963 0.50 22.69 167 GLN A O 1
ATOM 1481 O O B GLN A 1 189 ? 6.071 16.708 21.281 0.50 20.50 167 GLN A O 1
#

Nearest PDB structures (foldseek):
  2fsr-assembly1_A  TM=1.006E+00  e=8.253E-34  Agrobacterium fabrum str. C58
  3fbu-assembly2_A  TM=7.710E-01  e=2.495E-09  Bacillus anthracis str. Sterne
  3fbu-assembly2_B-2  TM=7.638E-01  e=1.253E-08  Bacillus anthracis str. Sterne
  3r96-assembly1_A  TM=7.539E-01  e=2.978E-07  Escherichia coli
  1s7f-assembly1_A-2  TM=7.102E-01  e=1.496E-06  Salmonella enterica subsp. enterica serovar Typhimurium str. LT2